Protein AF-A0A970DAM7-F1 (afdb_monomer_lite)

Foldseek 3Di:
DVVVVVVVVVVVVVVVVVVVVVVCCVVCVVVVCVVCVVVVDDPDPPPPDDDPDDDDPDDPPDPQLEKEKEDAQLDRDIDIGTLVDDDPQDDHADPVVVVVSVVCQVDLDDVVVVVVPDDDPPQWDKDWDDPPDPTIYIYIYGYYHDDPVQQLKWWFADDPQFTFIFRGWPPSGHTDGTDPHGADPVCHVVRRRTDIDNDPVVVVVVVVVRVD

Sequence (212 aa):
MENKERKRRRWRWLAGIGAAVLLILVGLAPLFLLVIYPRMGWQDPFSEKAGQEESSPGEESAPERYMVQYLYRYCRHGKVCSSANIPLDYPEPPQSLVEIALALQNSNLNIQKLLAEIRVPDDWHLAEINPDREQTLFLLTCLGDLCPDCADRQYLGLYQDHIAVFRGVPPEGQLVEITEIKVKEIDRELLEKGLPFDSEEQKRMYLETFTS

pLDDT: mean 81.72, std 16.21, range [37.59, 97.56]

Structure (mmCIF, N/CA/C/O backbone):
data_AF-A0A970DAM7-F1
#
_entry.id   AF-A0A970DAM7-F1
#
loop_
_atom_site.group_PDB
_atom_site.id
_atom_site.type_symbol
_atom_site.label_atom_id
_atom_site.label_alt_id
_atom_site.label_comp_id
_atom_site.label_asym_id
_atom_site.label_entity_id
_atom_site.label_seq_id
_atom_site.pdbx_PDB_ins_code
_atom_site.Cartn_x
_atom_site.Cartn_y
_atom_site.Cartn_z
_atom_site.occupancy
_atom_site.B_iso_or_equiv
_atom_site.auth_seq_id
_atom_site.auth_comp_id
_atom_site.auth_asym_id
_atom_site.auth_atom_id
_atom_site.pdbx_PDB_model_num
ATOM 1 N N . MET A 1 1 ? 42.924 -43.560 59.464 1.00 55.25 1 MET A N 1
ATOM 2 C CA . MET A 1 1 ? 42.559 -43.346 58.040 1.00 55.25 1 MET A CA 1
ATOM 3 C C . MET A 1 1 ? 41.104 -42.894 57.846 1.00 55.25 1 MET A C 1
ATOM 5 O O . MET A 1 1 ? 40.827 -42.209 56.872 1.00 55.25 1 MET A O 1
ATOM 9 N N . GLU A 1 2 ? 40.206 -43.148 58.801 1.00 58.69 2 GLU A N 1
ATOM 10 C CA . GLU A 1 2 ? 38.750 -42.926 58.693 1.00 58.69 2 GLU A CA 1
ATOM 11 C C . GLU A 1 2 ? 38.290 -41.458 58.510 1.00 58.69 2 GLU A C 1
ATOM 13 O O . GLU A 1 2 ? 37.311 -41.172 57.820 1.00 58.69 2 GLU A O 1
ATOM 18 N N . ASN A 1 3 ? 39.029 -40.481 59.050 1.00 58.56 3 ASN A N 1
ATOM 19 C CA . ASN A 1 3 ? 38.629 -39.067 58.977 1.00 58.56 3 ASN A CA 1
ATOM 20 C C . ASN A 1 3 ? 38.846 -38.439 57.575 1.00 58.56 3 ASN A C 1
ATOM 22 O O . ASN A 1 3 ? 38.174 -37.477 57.197 1.00 58.56 3 ASN A O 1
ATOM 26 N N . LYS A 1 4 ? 39.749 -39.003 56.752 1.00 61.62 4 LYS A N 1
ATOM 27 C CA . LYS A 1 4 ? 39.985 -38.525 55.372 1.00 61.62 4 LYS A CA 1
ATOM 28 C C . LYS A 1 4 ? 38.857 -38.928 54.415 1.00 61.62 4 LYS A C 1
ATOM 30 O O . LYS A 1 4 ? 38.532 -38.163 53.506 1.00 61.62 4 LYS A O 1
ATOM 35 N N . GLU A 1 5 ? 38.213 -40.073 54.636 1.00 66.69 5 GLU A N 1
ATOM 36 C CA . GLU A 1 5 ? 37.142 -40.569 53.761 1.00 66.69 5 GLU A CA 1
ATOM 37 C C . GLU A 1 5 ? 35.824 -39.812 53.953 1.00 66.69 5 GLU A C 1
ATOM 39 O O . GLU A 1 5 ? 35.188 -39.424 52.967 1.00 66.69 5 GLU A O 1
ATOM 44 N N . ARG A 1 6 ? 35.455 -39.477 55.199 1.00 68.00 6 ARG A N 1
ATOM 45 C CA . ARG A 1 6 ? 34.276 -38.633 55.478 1.00 68.00 6 ARG A CA 1
ATOM 46 C C . ARG A 1 6 ? 34.389 -37.244 54.848 1.00 68.00 6 ARG A C 1
ATOM 48 O O . ARG A 1 6 ? 33.405 -36.734 54.307 1.00 68.00 6 ARG A O 1
ATOM 55 N N . LYS A 1 7 ? 35.586 -36.645 54.860 1.00 69.62 7 LYS A N 1
ATOM 56 C CA . LYS A 1 7 ? 35.825 -35.316 54.271 1.00 69.62 7 LYS A CA 1
ATOM 57 C C . LYS A 1 7 ? 35.705 -35.342 52.740 1.00 69.62 7 LYS A C 1
ATOM 59 O O . LYS A 1 7 ? 35.057 -34.466 52.171 1.00 69.62 7 LYS A O 1
ATOM 64 N N . ARG A 1 8 ? 36.216 -36.393 52.081 1.00 70.12 8 ARG A N 1
ATOM 65 C CA . ARG A 1 8 ? 36.062 -36.607 50.626 1.00 70.12 8 ARG A CA 1
ATOM 66 C C . ARG A 1 8 ? 34.607 -36.828 50.209 1.00 70.12 8 ARG A C 1
ATOM 68 O O . ARG A 1 8 ? 34.190 -36.310 49.176 1.00 70.12 8 ARG A O 1
ATOM 75 N N . ARG A 1 9 ? 33.827 -37.565 51.006 1.00 70.00 9 ARG A N 1
ATOM 76 C CA . ARG A 1 9 ? 32.412 -37.841 50.707 1.00 70.00 9 ARG A CA 1
ATOM 77 C C . ARG A 1 9 ? 31.549 -36.581 50.821 1.00 70.00 9 ARG A C 1
ATOM 79 O O . ARG A 1 9 ? 30.734 -36.336 49.939 1.00 70.00 9 ARG A O 1
ATOM 86 N N . ARG A 1 10 ? 31.797 -35.735 51.832 1.00 71.81 10 ARG A N 1
ATOM 87 C CA . ARG A 1 10 ? 31.141 -34.419 51.964 1.00 71.81 10 ARG A CA 1
ATOM 88 C C . ARG A 1 10 ? 31.485 -33.474 50.812 1.00 71.81 10 ARG A C 1
ATOM 90 O O . ARG A 1 10 ? 30.593 -32.820 50.290 1.00 71.81 10 ARG A O 1
ATOM 97 N N . TRP A 1 11 ? 32.744 -33.444 50.374 1.00 76.38 11 TRP A N 1
ATOM 98 C CA . TRP A 1 11 ? 33.158 -32.617 49.233 1.00 76.38 11 TRP A CA 1
ATOM 99 C C . TRP A 1 11 ? 32.527 -33.053 47.910 1.00 76.38 11 TRP A C 1
ATOM 101 O O . TRP A 1 11 ? 32.086 -32.204 47.146 1.00 76.38 11 TRP A O 1
ATOM 111 N N . ARG A 1 12 ? 32.413 -34.362 47.653 1.00 75.69 12 ARG A N 1
ATOM 112 C CA . ARG A 1 12 ? 31.709 -34.871 46.463 1.00 75.69 12 ARG A CA 1
ATOM 113 C C . ARG A 1 12 ? 30.222 -34.517 46.470 1.00 75.69 12 ARG A C 1
ATOM 115 O O . ARG A 1 12 ? 29.671 -34.224 45.418 1.00 75.69 12 ARG A O 1
ATOM 122 N N . TRP A 1 13 ? 29.593 -34.509 47.644 1.00 79.62 13 TRP A N 1
ATOM 123 C CA . TRP A 1 13 ? 28.185 -34.137 47.778 1.00 79.62 13 TRP A CA 1
ATOM 124 C C . TRP A 1 13 ? 27.963 -32.635 47.547 1.00 79.62 13 TRP A C 1
ATOM 126 O O . TRP A 1 13 ? 27.081 -32.257 46.784 1.00 79.62 13 TRP A O 1
ATOM 136 N N . LEU A 1 14 ? 28.829 -31.782 48.109 1.00 81.19 14 LEU A N 1
ATOM 137 C CA . LEU A 1 14 ? 28.801 -30.334 47.862 1.00 81.19 14 LEU A CA 1
ATOM 138 C C . LEU A 1 14 ? 29.092 -29.987 46.394 1.00 81.19 14 LEU A C 1
ATOM 140 O O . LEU A 1 14 ? 28.415 -29.135 45.827 1.00 81.19 14 LEU A O 1
ATOM 144 N N . ALA A 1 15 ? 30.043 -30.679 45.760 1.00 80.62 15 ALA A N 1
ATOM 145 C CA . ALA A 1 15 ? 30.327 -30.509 44.336 1.00 80.62 15 ALA A CA 1
ATOM 146 C C . ALA A 1 15 ? 29.142 -30.943 43.454 1.00 80.62 15 ALA A C 1
ATOM 148 O O . ALA A 1 15 ? 28.825 -30.263 42.482 1.00 80.62 15 ALA A O 1
ATOM 149 N N . GLY A 1 16 ? 28.455 -32.033 43.816 1.00 83.38 16 GLY A N 1
ATOM 150 C CA . GLY A 1 16 ? 27.250 -32.488 43.119 1.00 83.38 16 GLY A CA 1
ATOM 151 C C . GLY A 1 16 ? 26.098 -31.485 43.206 1.00 83.38 16 GLY A C 1
ATOM 152 O O . GLY A 1 16 ? 25.462 -31.196 42.197 1.00 83.38 16 GLY A O 1
ATOM 153 N N . ILE A 1 17 ? 25.874 -30.894 44.384 1.00 87.44 17 ILE A N 1
ATOM 154 C CA . ILE A 1 17 ? 24.860 -29.843 44.563 1.00 87.44 17 ILE A CA 1
ATOM 155 C C . ILE A 1 17 ? 25.225 -28.593 43.763 1.00 87.44 17 ILE A C 1
ATOM 157 O O . ILE A 1 17 ? 24.368 -28.039 43.081 1.00 87.44 17 ILE A O 1
ATOM 161 N N . GLY A 1 18 ? 26.495 -28.178 43.790 1.00 87.12 18 GLY A N 1
ATOM 162 C CA . GLY A 1 18 ? 26.965 -27.041 42.998 1.00 87.12 18 GLY A CA 1
ATOM 163 C C . GLY A 1 18 ? 26.733 -27.237 41.498 1.00 87.12 18 GLY A C 1
ATOM 164 O O . GLY A 1 18 ? 26.227 -26.337 40.832 1.00 87.12 18 GLY A O 1
ATOM 165 N N . ALA A 1 19 ? 27.022 -28.433 40.976 1.00 84.50 19 ALA A N 1
ATOM 166 C CA . ALA A 1 19 ? 26.782 -28.764 39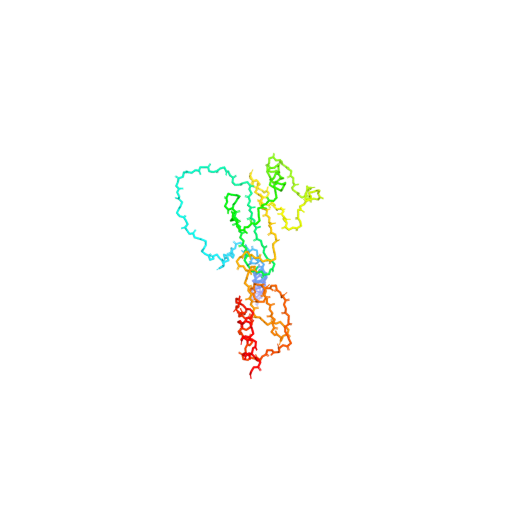.573 1.00 84.50 19 ALA A CA 1
ATOM 167 C C . ALA A 1 19 ? 25.285 -28.762 39.212 1.00 84.50 19 ALA A C 1
ATOM 169 O O . ALA A 1 19 ? 24.914 -28.254 38.155 1.00 84.50 19 ALA A O 1
ATOM 170 N N . ALA A 1 20 ? 24.421 -29.273 40.095 1.00 85.25 20 ALA A N 1
ATOM 171 C CA . ALA A 1 20 ? 22.974 -29.260 39.885 1.00 85.25 20 ALA A CA 1
ATOM 172 C C . ALA A 1 20 ? 22.404 -27.831 39.859 1.00 85.25 20 ALA A C 1
ATOM 174 O O . ALA A 1 20 ? 21.620 -27.499 38.974 1.00 85.25 20 ALA A O 1
ATOM 175 N N . VAL A 1 21 ? 22.839 -26.961 40.776 1.00 86.69 21 VAL A N 1
ATOM 176 C CA . VAL A 1 21 ? 22.423 -25.547 40.799 1.00 86.69 21 VAL A CA 1
ATOM 177 C C . VAL A 1 21 ? 22.898 -24.810 39.544 1.00 86.69 21 VAL A C 1
ATOM 179 O O . VAL A 1 21 ? 22.140 -24.035 38.964 1.00 86.69 21 VAL A O 1
ATOM 182 N N . LEU A 1 22 ? 24.121 -25.082 39.082 1.00 86.56 22 LEU A N 1
ATOM 183 C CA . LEU A 1 22 ? 24.664 -24.457 37.877 1.00 86.56 22 LEU A CA 1
ATOM 184 C C . LEU A 1 22 ? 23.904 -24.887 36.611 1.00 86.56 22 LEU A C 1
ATOM 186 O O . LEU A 1 22 ? 23.604 -24.044 35.771 1.00 86.56 22 LEU A O 1
ATOM 190 N N . LEU A 1 23 ? 23.520 -26.164 36.503 1.00 85.88 23 LEU A N 1
ATOM 191 C CA . LEU A 1 23 ? 22.675 -26.659 35.408 1.00 85.88 23 LEU A CA 1
ATOM 192 C C . LEU A 1 23 ? 21.292 -25.999 35.392 1.00 85.88 23 LEU A C 1
ATOM 194 O O . LEU A 1 23 ? 20.798 -25.645 34.324 1.00 85.88 23 LEU A O 1
ATOM 198 N N . ILE A 1 24 ? 20.690 -25.787 36.565 1.00 84.44 24 ILE A N 1
ATOM 199 C CA . ILE A 1 24 ? 19.402 -25.093 36.683 1.00 84.44 24 ILE A CA 1
ATOM 200 C C . ILE A 1 24 ? 19.538 -23.630 36.243 1.00 84.44 24 ILE A C 1
ATOM 202 O O . ILE A 1 24 ? 18.701 -23.148 35.485 1.00 84.44 24 ILE A O 1
ATOM 206 N N . LEU A 1 25 ? 20.601 -22.932 36.652 1.00 85.00 25 LEU A N 1
ATOM 207 C CA . LEU A 1 25 ? 20.834 -21.539 36.258 1.00 85.00 25 LEU A CA 1
ATOM 208 C C . LEU A 1 25 ? 21.088 -21.393 34.752 1.00 85.00 25 LEU A C 1
ATOM 210 O O . LEU A 1 25 ? 20.501 -20.516 34.126 1.00 85.00 25 LEU A O 1
ATOM 214 N N . VAL A 1 26 ? 21.904 -22.265 34.155 1.00 88.50 26 VAL A N 1
ATOM 215 C CA . VAL A 1 26 ? 22.192 -22.236 32.709 1.00 88.50 26 VAL A CA 1
ATOM 216 C C . VAL A 1 26 ? 20.970 -22.645 31.878 1.00 88.50 26 VAL A C 1
ATOM 218 O O . VAL A 1 26 ? 20.765 -22.100 30.799 1.00 88.50 26 VAL A O 1
ATOM 221 N N . GLY A 1 27 ? 20.135 -23.562 32.377 1.00 82.94 27 GLY A N 1
ATOM 222 C CA . GLY A 1 27 ? 18.915 -23.990 31.689 1.00 82.94 27 GLY A CA 1
ATOM 223 C C . GLY A 1 27 ? 17.750 -23.003 31.807 1.00 82.94 27 GLY A C 1
ATOM 224 O O . GLY A 1 27 ? 17.005 -22.820 30.846 1.00 82.94 27 GLY A O 1
ATOM 225 N N . LEU A 1 28 ? 17.585 -22.347 32.962 1.00 83.75 28 LEU A N 1
ATOM 226 C CA . LEU A 1 28 ? 16.455 -21.442 33.209 1.00 83.75 28 LEU A CA 1
ATOM 227 C C . LEU A 1 28 ? 16.733 -19.984 32.837 1.00 83.75 28 LEU A C 1
ATOM 229 O O . LEU A 1 28 ? 15.785 -19.277 32.504 1.00 83.75 28 LEU A O 1
ATOM 233 N N . ALA A 1 29 ? 17.986 -19.517 32.844 1.00 79.81 29 ALA A N 1
ATOM 234 C CA . ALA A 1 29 ? 18.304 -18.138 32.460 1.00 79.81 29 ALA A CA 1
ATOM 235 C C . ALA A 1 29 ? 17.871 -17.767 31.020 1.00 79.81 29 ALA A C 1
ATOM 237 O O . ALA A 1 29 ? 17.306 -16.685 30.850 1.00 79.81 29 ALA A O 1
ATOM 238 N N . PRO A 1 30 ? 18.031 -18.630 29.992 1.00 80.94 30 PRO A N 1
ATOM 239 C CA . PRO A 1 30 ? 17.538 -18.351 28.639 1.00 80.94 30 PRO A CA 1
ATOM 240 C C . PRO A 1 30 ? 16.008 -18.267 28.575 1.00 80.94 30 PRO A C 1
ATOM 242 O O . PRO A 1 30 ? 15.455 -17.427 27.871 1.00 80.94 30 PRO A O 1
ATOM 245 N N . LEU A 1 31 ? 15.320 -19.104 29.356 1.00 80.38 31 LEU A N 1
ATOM 246 C CA . LEU A 1 31 ? 13.860 -19.101 29.479 1.00 80.38 31 LEU A CA 1
ATOM 247 C C . LEU A 1 31 ? 13.358 -17.814 30.145 1.00 80.38 31 LEU A C 1
ATOM 249 O O . LEU A 1 31 ? 12.380 -17.223 29.697 1.00 80.38 31 LEU A O 1
ATOM 253 N N . PHE A 1 32 ? 14.065 -17.341 31.172 1.00 78.94 32 PHE A N 1
ATOM 254 C CA . PHE A 1 32 ? 13.765 -16.071 31.832 1.00 78.94 32 PHE A CA 1
ATOM 255 C C . PHE A 1 32 ? 14.004 -14.870 30.903 1.00 78.94 32 PHE A C 1
ATOM 257 O O . PHE A 1 32 ? 13.207 -13.933 30.894 1.00 78.94 32 PHE A O 1
ATOM 264 N N . LEU A 1 33 ? 15.052 -14.923 30.071 1.00 75.56 33 LEU A N 1
ATOM 265 C CA . LEU A 1 33 ? 15.299 -13.933 29.021 1.00 75.56 33 LEU A CA 1
ATOM 266 C C . LEU A 1 33 ? 14.146 -13.882 28.011 1.00 75.56 33 LEU A C 1
ATOM 268 O O . LEU A 1 33 ? 13.679 -12.788 27.727 1.00 75.56 33 LEU A O 1
ATOM 272 N N . LEU A 1 34 ? 13.615 -15.020 27.548 1.00 75.31 34 LEU A N 1
ATOM 273 C CA . LEU A 1 34 ? 12.478 -15.051 26.610 1.00 75.31 34 LEU A CA 1
ATOM 274 C C . LEU A 1 34 ? 11.185 -14.444 27.175 1.00 75.31 34 LEU A C 1
ATOM 276 O O . LEU A 1 34 ? 10.378 -13.924 26.412 1.00 75.31 34 LEU A O 1
ATOM 280 N N . VAL A 1 35 ? 10.984 -14.482 28.494 1.00 75.38 35 VAL A N 1
ATOM 281 C CA . VAL A 1 35 ? 9.800 -13.891 29.145 1.00 75.38 35 VAL A CA 1
ATOM 282 C C . VAL A 1 35 ? 9.970 -12.386 29.385 1.00 75.38 35 VAL A C 1
ATOM 284 O O . VAL A 1 35 ? 8.996 -11.638 29.315 1.00 75.38 35 VAL A O 1
ATOM 287 N N . ILE A 1 36 ? 11.193 -11.916 29.651 1.00 70.81 36 ILE A N 1
ATOM 288 C CA . ILE A 1 36 ? 11.473 -10.488 29.884 1.00 70.81 36 ILE A CA 1
ATOM 289 C C . ILE A 1 36 ? 11.652 -9.721 28.566 1.00 70.81 36 ILE A C 1
ATOM 291 O O . ILE A 1 36 ? 11.259 -8.558 28.486 1.00 70.81 36 ILE A O 1
ATOM 295 N N . TYR A 1 37 ? 12.195 -10.358 27.526 1.00 60.09 37 TYR A N 1
ATOM 296 C CA . TYR A 1 37 ? 12.469 -9.719 26.237 1.00 60.09 37 TYR A CA 1
ATOM 297 C C . TYR A 1 37 ? 11.246 -9.052 25.574 1.00 60.09 37 TYR A C 1
ATOM 299 O O . TYR A 1 37 ? 11.395 -7.920 25.128 1.00 60.09 37 TYR A O 1
ATOM 307 N N . PRO A 1 38 ? 10.021 -9.623 25.575 1.00 57.78 38 PRO A N 1
ATOM 308 C CA . PRO A 1 38 ? 8.851 -8.925 25.031 1.00 57.78 38 PRO A CA 1
ATOM 309 C C . PRO A 1 38 ? 8.369 -7.742 25.891 1.00 57.78 38 PRO A C 1
ATOM 311 O O . PRO A 1 38 ? 7.486 -7.004 25.466 1.00 57.78 38 PRO A O 1
ATOM 314 N N . ARG A 1 39 ? 8.918 -7.541 27.100 1.00 53.25 39 ARG A N 1
ATOM 315 C CA . ARG A 1 39 ? 8.544 -6.443 28.008 1.00 53.25 39 ARG A CA 1
ATOM 316 C C . ARG A 1 39 ? 9.515 -5.258 27.960 1.00 53.25 39 ARG A C 1
ATOM 318 O O . ARG A 1 39 ? 9.141 -4.158 28.360 1.00 53.25 39 ARG A O 1
ATOM 325 N N . MET A 1 40 ? 10.735 -5.458 27.458 1.00 50.41 40 MET A N 1
ATOM 326 C CA . MET A 1 40 ? 11.635 -4.375 27.050 1.00 50.41 40 MET A CA 1
ATOM 327 C C . MET A 1 40 ? 11.286 -4.000 25.612 1.00 50.41 40 MET A C 1
ATOM 329 O O . MET A 1 40 ? 11.801 -4.580 24.662 1.00 50.41 40 MET A O 1
ATOM 333 N N . GLY A 1 41 ? 10.330 -3.081 25.486 1.00 48.41 41 GLY A N 1
ATOM 334 C CA . GLY A 1 41 ? 9.756 -2.657 24.217 1.00 48.41 41 GLY A CA 1
ATOM 335 C C . GLY A 1 41 ? 10.810 -2.362 23.155 1.00 48.41 41 GLY A C 1
ATOM 336 O O . GLY A 1 41 ? 11.691 -1.522 23.346 1.00 48.41 41 GLY A O 1
ATOM 337 N N . TRP A 1 42 ? 10.672 -3.038 22.018 1.00 44.66 42 TRP A N 1
ATOM 338 C CA . TRP A 1 42 ? 11.127 -2.513 20.743 1.00 44.66 42 TRP A CA 1
ATOM 339 C C . TRP A 1 42 ? 10.438 -1.161 20.540 1.00 44.66 42 TRP A C 1
ATOM 341 O O . TRP A 1 42 ? 9.258 -1.091 20.211 1.00 44.66 42 TRP A O 1
ATOM 351 N N . GLN A 1 43 ? 11.155 -0.076 20.822 1.00 46.69 43 GLN A N 1
ATOM 352 C CA . GLN A 1 43 ? 10.861 1.203 20.198 1.00 46.69 43 GLN A CA 1
ATOM 353 C C . GLN A 1 43 ? 11.287 1.053 18.745 1.00 46.69 43 GLN A C 1
ATOM 355 O O . GLN A 1 43 ? 12.481 0.989 18.452 1.00 46.69 43 GLN A O 1
ATOM 360 N N . ASP A 1 44 ? 10.303 0.929 17.862 1.00 49.41 44 ASP A N 1
ATOM 361 C CA . ASP A 1 44 ? 10.526 0.947 16.427 1.00 49.41 44 ASP A CA 1
ATOM 362 C C . ASP A 1 44 ? 11.341 2.199 16.054 1.00 49.41 44 ASP A C 1
ATOM 364 O O . ASP A 1 44 ? 10.895 3.322 16.310 1.00 49.41 44 ASP A O 1
ATOM 368 N N . PRO A 1 45 ? 12.512 2.057 15.407 1.00 48.53 45 PRO A N 1
ATOM 369 C CA . PRO A 1 45 ? 13.267 3.195 14.884 1.00 48.53 45 PRO A CA 1
ATOM 370 C C . PRO A 1 45 ? 12.584 3.860 13.670 1.00 48.53 45 PRO A C 1
ATOM 372 O O . PRO A 1 45 ? 13.159 4.762 13.072 1.00 48.53 45 PRO A O 1
ATOM 375 N N . PHE A 1 46 ? 11.358 3.447 13.325 1.00 44.75 46 PHE A N 1
ATOM 376 C CA . PHE A 1 46 ? 10.535 4.002 12.246 1.00 44.75 46 PHE A CA 1
ATOM 377 C C . PHE A 1 46 ? 9.538 5.080 12.698 1.00 44.75 46 PHE A C 1
ATOM 379 O O . PHE A 1 46 ? 8.717 5.520 11.898 1.00 44.75 46 PHE A O 1
ATOM 386 N N . SER A 1 47 ? 9.619 5.570 13.941 1.00 43.41 47 SER A N 1
ATOM 387 C CA . SER A 1 47 ? 8.912 6.801 14.324 1.00 43.41 47 SER A CA 1
ATOM 388 C C . SER A 1 47 ? 9.680 8.034 13.828 1.00 43.41 47 SER A C 1
ATOM 390 O O . SER A 1 47 ? 10.247 8.822 14.589 1.00 43.41 47 SER A O 1
ATOM 392 N N . GLU A 1 48 ? 9.760 8.168 12.506 1.00 41.38 48 GLU A N 1
ATOM 393 C CA . GLU A 1 48 ? 10.190 9.389 11.841 1.00 41.38 48 GLU A CA 1
ATOM 394 C C . GLU A 1 48 ? 9.085 10.442 12.003 1.00 41.38 48 GLU A C 1
ATOM 396 O O . GLU A 1 48 ? 8.052 10.399 11.346 1.00 41.38 48 GLU A O 1
ATOM 401 N N . LYS A 1 49 ? 9.311 11.364 12.947 1.00 45.53 49 LYS A N 1
ATOM 402 C CA . LYS A 1 49 ? 8.810 12.750 12.983 1.00 45.53 49 LYS A CA 1
ATOM 403 C C . LYS A 1 49 ? 7.463 12.996 12.277 1.00 45.53 49 LYS A C 1
ATOM 405 O O . LYS A 1 49 ? 7.417 13.614 11.216 1.00 45.53 49 LYS A O 1
ATOM 410 N N . ALA A 1 50 ? 6.362 12.657 12.942 1.00 38.12 50 ALA A N 1
ATOM 411 C CA . ALA A 1 50 ? 5.138 13.431 12.764 1.00 38.12 50 ALA A CA 1
ATOM 412 C C . ALA A 1 50 ? 5.333 14.793 13.450 1.00 38.12 50 ALA A C 1
ATOM 414 O O . ALA A 1 50 ? 5.820 14.861 14.581 1.00 38.12 50 ALA A O 1
ATOM 415 N N . GLY A 1 51 ? 5.041 15.864 12.715 1.00 39.44 51 GLY A N 1
ATOM 416 C CA . GLY A 1 51 ? 5.286 17.246 13.101 1.00 39.44 51 GLY A CA 1
ATOM 417 C C . GLY A 1 51 ? 4.785 17.580 14.502 1.00 39.44 51 GLY A C 1
ATOM 418 O O . GLY A 1 51 ? 3.665 17.265 14.891 1.00 39.44 51 GLY A O 1
ATOM 419 N N . GLN A 1 52 ? 5.655 18.245 15.249 1.00 40.66 52 GLN A N 1
ATOM 420 C CA . GLN A 1 52 ? 5.316 18.947 16.470 1.00 40.66 52 GLN A CA 1
ATOM 421 C C . GLN A 1 52 ? 4.488 20.178 16.074 1.00 40.66 52 GLN A C 1
ATOM 423 O O . GLN A 1 52 ? 5.043 21.246 15.830 1.00 40.66 52 GLN A O 1
ATOM 428 N N . GLU A 1 53 ? 3.173 20.006 15.938 1.00 40.88 53 GLU A N 1
ATOM 429 C CA . GLU A 1 53 ? 2.231 21.123 15.919 1.00 40.88 53 GLU A CA 1
ATOM 430 C C . GLU A 1 53 ? 1.994 21.588 17.356 1.00 40.88 53 GLU A C 1
ATOM 432 O O . GLU A 1 53 ? 1.712 20.805 18.267 1.00 40.88 53 GLU A O 1
ATOM 437 N N . GLU A 1 54 ? 2.198 22.885 17.556 1.00 40.91 54 GLU A N 1
ATOM 438 C CA . GLU A 1 54 ? 1.993 23.592 18.808 1.00 40.91 54 GLU A CA 1
ATOM 439 C C . GLU A 1 54 ? 0.542 23.425 19.270 1.00 40.91 54 GLU A C 1
ATOM 441 O O . GLU A 1 54 ? -0.406 23.885 18.637 1.00 40.91 54 GLU A O 1
ATOM 446 N N . SER A 1 55 ? 0.373 22.760 20.409 1.00 39.31 55 SER A N 1
ATOM 447 C CA . SER A 1 55 ? -0.903 22.626 21.093 1.00 39.31 55 SER A CA 1
ATOM 448 C C . SER A 1 55 ? -1.399 23.996 21.564 1.00 39.31 55 SER A C 1
ATOM 450 O O . SER A 1 55 ? -0.886 24.550 22.542 1.00 39.31 55 SER A O 1
ATOM 452 N N . SER A 1 56 ? -2.419 24.521 20.890 1.00 37.59 56 SER A N 1
ATOM 453 C CA . SER A 1 56 ? -3.285 25.577 21.416 1.00 37.59 56 SER A CA 1
ATOM 454 C C . SER A 1 56 ? -4.107 25.022 22.592 1.00 37.59 56 SER A C 1
ATOM 456 O O . SER A 1 56 ? -4.680 23.937 22.465 1.00 37.59 56 SER A O 1
ATOM 458 N N . PRO A 1 57 ? -4.185 25.707 23.747 1.00 45.16 57 PRO A N 1
ATOM 459 C CA . PRO A 1 57 ? -5.018 25.271 24.851 1.00 45.16 57 PRO A CA 1
ATOM 460 C C . PRO A 1 57 ? -6.444 25.789 24.645 1.00 45.16 57 PRO A C 1
ATOM 462 O O . PRO A 1 57 ? -6.683 26.993 24.715 1.00 45.16 57 PRO A O 1
ATOM 465 N N . GLY A 1 58 ? -7.401 24.880 24.459 1.00 47.19 58 GLY A N 1
ATOM 466 C CA . GLY A 1 58 ? -8.814 25.194 24.666 1.00 47.19 58 GLY A CA 1
ATOM 467 C C . GLY A 1 58 ? -9.749 24.762 23.550 1.00 47.19 58 GLY A C 1
ATOM 468 O O . GLY A 1 58 ? -10.300 25.602 22.857 1.00 47.19 58 GLY A O 1
ATOM 469 N N . GLU A 1 59 ? -10.004 23.464 23.463 1.00 41.81 59 GLU A N 1
ATOM 470 C CA . GLU A 1 59 ? -11.339 22.946 23.176 1.00 41.81 59 GLU A CA 1
ATOM 471 C C . GLU A 1 59 ? -11.354 21.504 23.677 1.00 41.81 59 GLU A C 1
ATOM 473 O O . GLU A 1 59 ? -10.561 20.672 23.243 1.00 41.81 59 GLU A O 1
ATOM 478 N N . GLU A 1 60 ? -12.191 21.222 24.672 1.00 42.22 60 GLU A N 1
ATOM 479 C CA . GLU A 1 60 ? -12.427 19.863 25.155 1.00 42.22 60 GLU A CA 1
ATOM 480 C C . GLU A 1 60 ? -13.265 19.159 24.075 1.00 42.22 60 GLU A C 1
ATOM 482 O O . GLU A 1 60 ? -14.489 19.064 24.153 1.00 42.22 60 GLU A O 1
ATOM 487 N N . SER A 1 61 ? -12.603 18.787 22.975 1.00 57.19 61 SER A N 1
ATOM 488 C CA . SER A 1 61 ? -13.214 18.063 21.870 1.00 57.19 61 SER A CA 1
ATOM 489 C C . SER A 1 61 ? -13.763 16.755 22.418 1.00 57.19 61 SER A C 1
ATOM 491 O O . SER A 1 61 ? -13.059 16.045 23.141 1.00 57.19 61 SER A O 1
ATOM 493 N N . ALA A 1 62 ? -15.020 16.446 22.089 1.00 61.28 62 ALA A N 1
ATOM 494 C CA . ALA A 1 62 ? -15.645 15.186 22.472 1.00 61.28 62 ALA A CA 1
ATOM 495 C C . ALA A 1 62 ? -14.683 14.012 22.202 1.00 61.28 62 ALA A C 1
ATOM 497 O O . ALA A 1 62 ? -13.990 14.039 21.180 1.00 61.28 62 ALA A O 1
ATOM 498 N N . PRO A 1 63 ? -14.625 13.005 23.093 1.00 67.25 63 PRO A N 1
ATOM 499 C CA . PRO A 1 63 ? -13.683 11.902 22.951 1.00 67.25 63 PRO A CA 1
ATOM 500 C C . PRO A 1 63 ? -13.807 11.284 21.558 1.00 67.25 63 PRO A C 1
ATOM 502 O O . PRO A 1 63 ? -14.921 11.017 21.095 1.00 67.25 63 PRO A O 1
ATOM 505 N N . GLU A 1 64 ? -12.669 11.106 20.883 1.00 72.75 64 GLU A N 1
ATOM 506 C CA . GLU A 1 64 ? -12.629 10.540 19.537 1.00 72.75 64 GLU A CA 1
ATOM 507 C C . GLU A 1 64 ? -13.280 9.160 19.545 1.00 72.75 64 GLU A C 1
ATOM 509 O O . GLU A 1 64 ? -12.897 8.263 20.296 1.00 72.75 64 GLU A O 1
ATOM 514 N N . ARG A 1 65 ? -14.318 9.011 18.723 1.00 79.69 65 ARG A N 1
ATOM 515 C CA . ARG A 1 65 ? -15.163 7.816 18.731 1.00 79.69 65 ARG A CA 1
ATOM 516 C C . ARG A 1 65 ? -14.660 6.734 17.786 1.00 79.69 65 ARG A C 1
ATOM 518 O O . ARG A 1 65 ? -14.884 5.548 18.001 1.00 79.69 65 ARG A O 1
ATOM 525 N N . TYR A 1 66 ? -13.957 7.135 16.744 1.00 90.00 66 TYR A N 1
ATOM 526 C CA . TYR A 1 66 ? -13.313 6.210 15.839 1.00 90.00 66 TYR A CA 1
ATOM 527 C C . TYR A 1 66 ? -12.107 6.869 15.188 1.00 90.00 66 TYR A C 1
ATOM 529 O O . TYR A 1 66 ? -12.013 8.094 15.093 1.00 90.00 66 TYR A O 1
ATOM 537 N N . MET A 1 67 ? -11.203 6.025 14.716 1.00 93.12 67 MET A N 1
ATOM 538 C CA . MET A 1 67 ? -10.073 6.414 13.889 1.00 93.12 67 MET A CA 1
ATOM 539 C C . MET A 1 67 ? -10.236 5.811 12.503 1.00 93.12 67 MET A C 1
ATOM 541 O O . MET A 1 67 ? -10.847 4.752 12.343 1.00 93.12 67 MET A O 1
ATOM 545 N N . VAL A 1 68 ? -9.656 6.470 11.507 1.00 95.19 68 VAL A N 1
ATOM 546 C CA . VAL A 1 68 ? -9.603 5.960 10.140 1.00 95.19 68 VAL A CA 1
ATOM 547 C C . VAL A 1 68 ? -8.162 5.630 9.790 1.00 95.19 68 VAL A C 1
ATOM 549 O O . VAL A 1 68 ? -7.262 6.452 9.969 1.00 95.19 68 VAL A O 1
ATOM 552 N N . GLN A 1 69 ? -7.941 4.415 9.302 1.00 96.44 69 GLN A N 1
ATOM 553 C CA . GLN A 1 69 ? -6.655 3.933 8.829 1.00 96.44 69 GLN A CA 1
ATOM 554 C C . GLN A 1 69 ? -6.727 3.652 7.332 1.00 96.44 69 GLN A C 1
ATOM 556 O O . GLN A 1 69 ? -7.634 2.983 6.860 1.00 96.44 69 GLN A O 1
ATOM 561 N N . TYR A 1 70 ? -5.721 4.097 6.597 1.00 96.38 70 TYR A N 1
ATOM 562 C CA . TYR A 1 70 ? -5.532 3.785 5.189 1.00 96.38 70 TYR A CA 1
ATOM 563 C C . TYR A 1 70 ? -4.285 2.930 5.040 1.00 96.38 70 TYR A C 1
ATOM 565 O O . TYR A 1 70 ? -3.209 3.328 5.499 1.00 96.38 70 TYR A O 1
ATOM 573 N N . LEU A 1 71 ? -4.435 1.767 4.412 1.00 95.75 71 LEU A N 1
ATOM 574 C CA . LEU A 1 71 ? -3.337 0.872 4.056 1.00 95.75 71 LEU A CA 1
ATOM 575 C C . LEU A 1 71 ? -3.382 0.604 2.555 1.00 95.75 71 LEU A C 1
ATOM 577 O O . LEU A 1 71 ? -4.459 0.528 1.963 1.00 95.75 71 LEU A O 1
ATOM 581 N N . TYR A 1 72 ? -2.212 0.424 1.951 1.00 95.38 72 TYR A N 1
ATOM 582 C CA . TYR A 1 72 ? -2.085 0.262 0.509 1.00 95.38 72 TYR A CA 1
ATOM 583 C C . TYR A 1 72 ? -1.289 -0.994 0.163 1.00 95.38 72 TYR A C 1
ATOM 585 O O . TYR A 1 72 ? -0.313 -1.326 0.833 1.00 95.38 72 TYR A O 1
ATOM 593 N N . ARG A 1 73 ? -1.718 -1.716 -0.876 1.00 94.06 73 ARG A N 1
ATOM 594 C CA . ARG A 1 73 ? -1.111 -2.998 -1.276 1.00 94.06 73 ARG A CA 1
ATOM 595 C C . ARG A 1 73 ? 0.221 -2.828 -1.999 1.00 94.06 73 ARG A C 1
ATOM 597 O O . ARG A 1 73 ? 1.127 -3.626 -1.784 1.00 94.06 73 ARG A O 1
ATOM 604 N N . TYR A 1 74 ? 0.324 -1.803 -2.841 1.00 94.88 7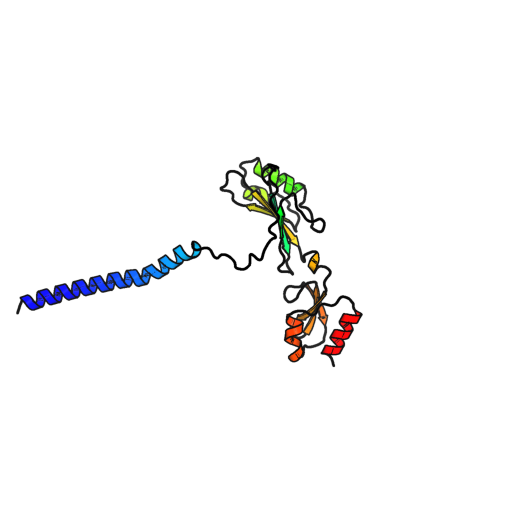4 TYR A N 1
ATOM 605 C CA . TYR A 1 74 ? 1.452 -1.593 -3.753 1.00 94.88 74 TYR A CA 1
ATOM 606 C C . TYR A 1 74 ? 2.344 -0.406 -3.361 1.00 94.88 74 TYR A C 1
ATOM 608 O O . TYR A 1 74 ? 3.139 0.094 -4.154 1.00 94.88 74 TYR A O 1
ATOM 616 N N . CYS A 1 75 ? 2.212 0.091 -2.131 1.00 92.38 75 CYS A N 1
ATOM 617 C CA . CYS A 1 75 ? 3.170 1.026 -1.554 1.00 92.38 75 CYS A CA 1
ATOM 618 C C . CYS A 1 75 ? 3.218 0.863 -0.036 1.00 92.38 75 CYS A C 1
ATOM 620 O O . CYS A 1 75 ? 2.227 0.496 0.586 1.00 92.38 75 CYS A O 1
ATOM 622 N N . ARG A 1 76 ? 4.357 1.194 0.578 1.00 91.38 76 ARG A N 1
ATOM 623 C CA . ARG A 1 76 ? 4.541 1.101 2.038 1.00 91.38 76 ARG A CA 1
ATOM 624 C C . ARG A 1 76 ? 3.913 2.261 2.815 1.00 91.38 76 ARG A C 1
ATOM 626 O O . ARG A 1 76 ? 4.051 2.325 4.034 1.00 91.38 76 ARG A O 1
ATOM 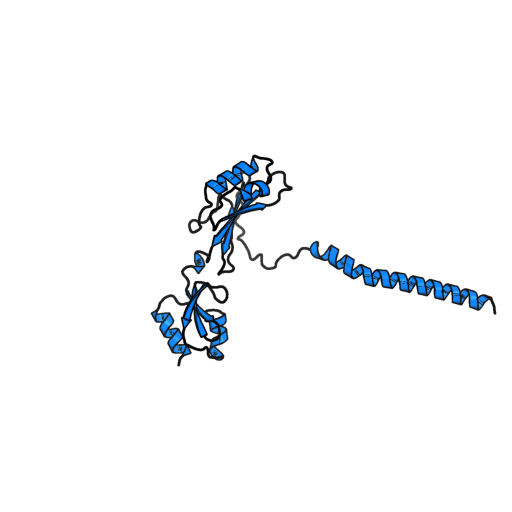633 N N . HIS A 1 77 ? 3.267 3.194 2.123 1.00 92.75 77 HIS A N 1
ATOM 634 C CA . HIS A 1 77 ? 2.574 4.289 2.778 1.00 92.75 77 HIS A CA 1
ATOM 635 C C . HIS A 1 77 ? 1.372 3.753 3.555 1.00 92.75 77 HIS A C 1
ATOM 637 O O . HIS A 1 77 ? 0.669 2.844 3.120 1.00 92.75 77 HIS A O 1
ATOM 643 N N . GLY A 1 78 ? 1.139 4.343 4.714 1.00 93.31 78 GLY A N 1
ATOM 644 C CA . GLY A 1 78 ? -0.041 4.116 5.525 1.00 93.31 78 GLY A CA 1
ATOM 645 C C . GLY A 1 78 ? -0.317 5.382 6.311 1.00 93.31 78 GLY A C 1
ATOM 646 O O . GLY A 1 78 ? 0.605 6.134 6.632 1.00 93.31 78 GLY A O 1
ATOM 647 N N . LYS A 1 79 ? -1.587 5.651 6.591 1.00 94.56 79 LYS A N 1
ATOM 648 C CA . LYS A 1 79 ? -1.976 6.845 7.340 1.00 94.56 79 LYS A CA 1
ATOM 649 C C . LYS A 1 79 ? -3.062 6.491 8.328 1.00 94.56 79 LYS A C 1
ATOM 651 O O . LYS A 1 79 ? -4.025 5.827 7.970 1.00 94.56 79 LYS A O 1
ATOM 656 N N . VAL A 1 80 ? -2.901 6.941 9.564 1.00 94.56 80 VAL A N 1
ATOM 657 C CA . VAL A 1 80 ? -3.953 6.893 10.577 1.00 94.56 80 VAL A CA 1
ATOM 658 C C . VAL A 1 80 ? -4.331 8.330 10.881 1.00 94.56 80 VAL A C 1
ATOM 660 O O . VAL A 1 80 ? -3.459 9.174 11.079 1.00 94.56 80 VAL A O 1
ATOM 663 N N . CYS A 1 81 ? -5.621 8.618 10.873 1.00 93.19 81 CYS A N 1
ATOM 664 C CA . CYS A 1 81 ? -6.154 9.946 11.126 1.00 93.19 81 CYS A CA 1
ATOM 665 C C . CYS A 1 81 ? -7.384 9.857 12.023 1.00 93.19 81 CYS A C 1
ATOM 667 O O . CYS A 1 81 ? -8.072 8.831 12.076 1.00 93.19 81 CYS A O 1
ATOM 669 N N . SER A 1 82 ? -7.635 10.936 12.756 1.00 91.06 82 SER A N 1
ATOM 670 C CA . SER A 1 82 ? -8.871 11.081 13.507 1.00 91.06 82 SER A CA 1
ATOM 671 C C . SER A 1 82 ? -10.033 11.370 12.566 1.00 91.06 82 SER A C 1
ATOM 673 O O . SER A 1 82 ? -9.848 11.865 11.452 1.00 91.06 82 SER A O 1
ATOM 675 N N . SER A 1 83 ? -11.251 11.103 13.033 1.00 89.19 83 SER A N 1
ATOM 676 C CA . SER A 1 83 ? -12.475 11.361 12.271 1.00 89.19 83 SER A CA 1
ATOM 677 C C . SER A 1 83 ? -12.629 12.817 11.813 1.00 89.19 83 SER A C 1
ATOM 679 O O . SER A 1 83 ? -13.322 13.069 10.835 1.00 89.19 83 SER A O 1
ATOM 681 N N . ALA A 1 84 ? -12.011 13.771 12.517 1.00 88.62 84 ALA A N 1
ATOM 682 C CA . ALA A 1 84 ? -12.074 15.197 12.193 1.00 88.62 84 ALA A CA 1
ATOM 683 C C . ALA A 1 84 ? -11.046 15.633 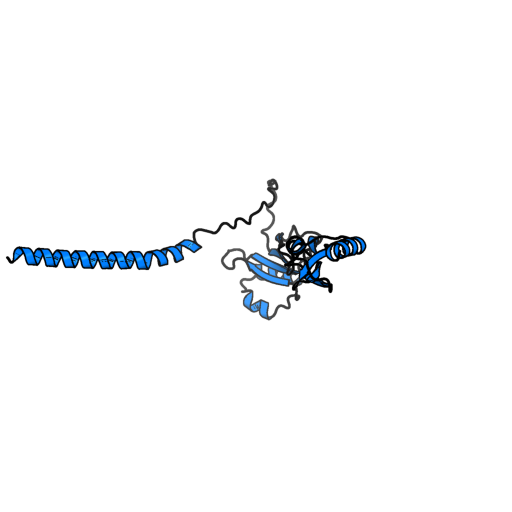11.133 1.00 88.62 84 ALA A C 1
ATOM 685 O O . ALA A 1 84 ? -11.229 16.670 10.505 1.00 88.62 84 ALA A O 1
ATOM 686 N N . ASN A 1 85 ? -9.984 14.848 10.927 1.00 91.50 85 ASN A N 1
ATOM 687 C CA . ASN A 1 85 ? -8.810 15.238 10.143 1.00 91.50 85 ASN A CA 1
ATOM 688 C C . ASN A 1 85 ? -8.551 14.267 8.981 1.00 91.50 85 ASN A C 1
ATOM 690 O O . ASN A 1 85 ? -7.408 13.880 8.715 1.00 91.50 85 ASN A O 1
ATOM 694 N N . ILE A 1 86 ? -9.618 13.847 8.300 1.00 91.31 86 ILE A N 1
ATOM 695 C CA . ILE A 1 86 ? -9.508 13.032 7.088 1.00 91.31 86 ILE A CA 1
ATOM 696 C C . ILE A 1 86 ? -9.072 13.945 5.928 1.00 91.31 86 ILE A C 1
ATOM 698 O O . ILE A 1 86 ? -9.725 14.963 5.688 1.00 91.31 86 ILE A O 1
ATOM 702 N N . PRO A 1 87 ? -7.974 13.636 5.214 1.00 91.25 87 PRO A N 1
ATOM 703 C CA . PRO A 1 87 ? -7.543 14.454 4.083 1.00 91.25 87 PRO A CA 1
ATOM 704 C C . PRO A 1 87 ? -8.553 14.414 2.924 1.00 91.25 87 PRO A C 1
ATOM 706 O O . PRO A 1 87 ? -9.192 13.393 2.692 1.00 91.25 87 PRO A O 1
ATOM 709 N N . LEU A 1 88 ? -8.663 15.516 2.175 1.00 91.38 88 LEU A N 1
ATOM 710 C CA . LEU A 1 88 ? -9.671 15.698 1.114 1.00 91.38 88 LEU A CA 1
ATOM 711 C C . LEU A 1 88 ? -9.531 14.726 -0.068 1.00 91.38 88 LEU A C 1
ATOM 713 O O . LEU A 1 88 ? -10.493 14.482 -0.788 1.00 91.38 88 LEU A O 1
ATOM 717 N N . ASP A 1 89 ? -8.327 14.216 -0.297 1.00 90.75 89 ASP A N 1
ATOM 718 C CA . ASP A 1 89 ? -7.968 13.292 -1.371 1.00 90.75 89 ASP A CA 1
ATOM 719 C C . ASP A 1 89 ? -8.162 11.813 -0.990 1.00 90.75 89 ASP A C 1
ATOM 721 O O . ASP A 1 89 ? -7.902 10.924 -1.800 1.00 90.75 89 ASP A O 1
ATOM 725 N N . TYR A 1 90 ? -8.626 11.536 0.232 1.00 91.81 90 TYR A N 1
ATOM 726 C CA . TYR A 1 90 ? -8.814 10.185 0.750 1.00 91.81 90 TYR A CA 1
ATOM 727 C C . TYR A 1 90 ? -10.303 9.812 0.769 1.00 91.81 90 TYR A C 1
ATOM 729 O O . TYR A 1 90 ? -11.158 10.672 0.987 1.00 91.81 90 TYR A O 1
ATOM 737 N N . PRO A 1 91 ? -10.641 8.528 0.555 1.00 92.00 91 PRO A N 1
ATOM 738 C CA . PRO A 1 91 ? -12.026 8.086 0.588 1.00 92.00 91 PRO A CA 1
ATOM 739 C C . PRO A 1 91 ? -12.583 8.170 2.010 1.00 92.00 91 PRO A C 1
ATOM 741 O O . PRO A 1 91 ? -12.016 7.608 2.946 1.00 92.00 91 PRO A O 1
ATOM 744 N N . GLU A 1 92 ? -13.726 8.830 2.170 1.00 93.06 92 GLU A N 1
ATOM 745 C CA . GLU A 1 92 ? -14.406 8.887 3.460 1.00 93.06 92 GLU A CA 1
ATOM 746 C C . GLU A 1 92 ? -14.973 7.517 3.867 1.00 93.06 92 GLU A C 1
ATOM 748 O O . GLU A 1 92 ? -15.412 6.738 3.009 1.00 93.06 92 GLU A O 1
ATOM 753 N N . PRO A 1 93 ? -15.016 7.215 5.179 1.00 93.19 93 PRO A N 1
ATOM 754 C CA . PRO A 1 93 ? -15.651 6.004 5.665 1.00 93.19 93 PRO A CA 1
ATOM 755 C C . PRO A 1 93 ? -17.141 5.984 5.291 1.00 93.19 93 PRO A C 1
ATOM 757 O O . PRO A 1 93 ? -17.845 6.978 5.496 1.00 93.19 93 PRO A O 1
ATOM 760 N N . PRO A 1 94 ? -17.663 4.846 4.795 1.00 92.88 94 PRO A N 1
ATOM 761 C CA . PRO A 1 94 ? -19.084 4.674 4.544 1.00 92.88 94 PRO A CA 1
ATOM 762 C C . PRO A 1 94 ? -19.912 5.030 5.780 1.00 92.88 94 PRO A C 1
ATOM 764 O O . PRO A 1 94 ? -19.664 4.506 6.868 1.00 92.88 94 PRO A O 1
ATOM 767 N N . GLN A 1 95 ? -20.936 5.868 5.603 1.00 91.38 95 GLN A N 1
ATOM 768 C CA . GLN A 1 95 ? -21.796 6.320 6.706 1.00 91.38 95 GLN A CA 1
ATOM 769 C C . GLN A 1 95 ? -22.397 5.156 7.504 1.00 91.38 95 GLN A C 1
ATOM 771 O O . GLN A 1 95 ? -22.436 5.204 8.728 1.00 91.38 95 GLN A O 1
ATOM 776 N N . SER A 1 96 ? -22.759 4.056 6.837 1.00 89.44 96 SER A N 1
ATOM 777 C CA . SER A 1 96 ? -23.247 2.844 7.505 1.00 89.44 96 SER A CA 1
ATOM 778 C C . SER A 1 96 ? -22.240 2.255 8.498 1.00 89.44 96 SER A C 1
ATOM 780 O O . SER A 1 96 ? -22.635 1.788 9.562 1.00 89.44 96 SER A O 1
ATOM 782 N N . LEU A 1 97 ? -20.939 2.288 8.194 1.00 89.44 97 LEU A N 1
ATOM 783 C CA . LEU A 1 97 ? -19.906 1.796 9.110 1.00 89.44 97 LEU A CA 1
ATOM 784 C C . LEU A 1 97 ? -19.683 2.749 10.274 1.00 89.44 97 LEU A C 1
ATOM 786 O O . LEU A 1 97 ? -19.477 2.291 11.397 1.00 89.44 97 LEU A O 1
ATOM 790 N N . VAL A 1 98 ? -19.755 4.055 10.018 1.00 91.00 98 VAL A N 1
ATOM 791 C CA . VAL A 1 98 ? -19.679 5.072 11.070 1.00 91.00 98 VAL A CA 1
ATOM 792 C C . VAL A 1 98 ? -20.844 4.898 12.043 1.00 91.00 98 VAL A C 1
ATOM 794 O O . VAL A 1 98 ? -20.629 4.818 13.250 1.00 91.00 98 VAL A O 1
ATOM 797 N N . GLU A 1 99 ? -22.068 4.751 11.537 1.00 89.06 99 GLU A N 1
ATOM 798 C CA . GLU A 1 99 ? -23.259 4.495 12.351 1.00 89.06 99 GLU A CA 1
ATOM 799 C C . GLU A 1 99 ? -23.128 3.214 13.176 1.00 89.06 99 GLU A C 1
ATOM 801 O O . GLU A 1 99 ? -23.446 3.218 14.365 1.00 89.06 99 GLU A O 1
ATOM 806 N N . ILE A 1 100 ? -22.611 2.134 12.583 1.00 87.12 100 ILE A N 1
ATOM 807 C CA . ILE A 1 100 ? -22.362 0.876 13.295 1.00 87.12 100 ILE A CA 1
ATOM 808 C C . ILE A 1 100 ? -21.334 1.075 14.409 1.00 87.12 100 ILE A C 1
ATOM 810 O O . ILE A 1 100 ? -21.588 0.651 15.534 1.00 87.12 100 ILE A O 1
ATOM 814 N N . ALA A 1 101 ? -20.204 1.730 14.138 1.00 87.56 101 ALA A N 1
ATOM 815 C CA . ALA A 1 101 ? -19.180 1.994 15.147 1.00 87.56 101 ALA A CA 1
ATOM 816 C C . ALA A 1 101 ? -19.750 2.816 16.316 1.00 87.56 101 ALA A C 1
ATOM 818 O O . ALA A 1 101 ? -19.555 2.471 17.480 1.00 87.56 101 ALA A O 1
ATOM 819 N N . LEU A 1 102 ? -20.532 3.858 16.016 1.00 86.94 102 LEU A N 1
ATOM 820 C CA . LEU A 1 102 ? -21.186 4.694 17.025 1.00 86.94 102 LEU A CA 1
ATOM 821 C C . LEU A 1 102 ? -22.263 3.937 17.814 1.00 86.94 102 LEU A C 1
ATOM 823 O O . LEU A 1 102 ? -22.379 4.107 19.028 1.00 86.94 102 LEU A O 1
ATOM 827 N N . ALA A 1 103 ? -23.059 3.098 17.152 1.00 86.06 103 ALA A N 1
ATOM 828 C CA . ALA A 1 103 ? -24.058 2.266 17.814 1.00 86.06 103 ALA A CA 1
ATOM 829 C C . ALA A 1 103 ? -23.393 1.240 18.740 1.00 86.06 103 ALA A C 1
ATOM 831 O O . ALA A 1 103 ? -23.837 1.058 19.874 1.00 86.06 103 ALA A O 1
ATOM 832 N N . LEU A 1 104 ? -22.297 0.630 18.280 1.00 84.12 104 LEU A N 1
ATOM 833 C CA . LEU A 1 104 ? -21.510 -0.322 19.048 1.00 84.12 104 LEU A CA 1
ATOM 834 C C . LEU A 1 104 ? -20.922 0.311 20.303 1.00 84.12 104 LEU A C 1
ATOM 836 O O . LEU A 1 104 ? -21.055 -0.289 21.357 1.00 84.12 104 LEU A O 1
ATOM 840 N N . GLN A 1 105 ? -20.373 1.527 20.238 1.00 80.25 105 GLN A N 1
ATOM 841 C CA . GLN A 1 105 ? -19.860 2.219 21.432 1.00 80.25 105 GLN A CA 1
ATOM 842 C C . GLN A 1 105 ? -20.914 2.433 22.518 1.00 80.25 105 GLN A C 1
ATOM 844 O O . GLN A 1 105 ? -20.606 2.391 23.705 1.00 80.25 105 GLN A O 1
ATOM 849 N N . ASN A 1 106 ? -22.162 2.676 22.118 1.00 80.31 106 ASN A N 1
ATOM 850 C CA . ASN A 1 106 ? -23.266 2.880 23.054 1.00 80.31 106 ASN A CA 1
ATOM 851 C C . ASN A 1 106 ? -23.860 1.557 23.568 1.00 80.31 106 ASN A C 1
ATOM 853 O O . ASN A 1 106 ? -24.795 1.565 24.371 1.00 80.31 106 ASN A O 1
ATOM 857 N N . SER A 1 107 ? -23.345 0.418 23.102 1.00 75.94 107 SER A N 1
ATOM 858 C CA . SER A 1 107 ? -23.849 -0.910 23.420 1.00 75.94 107 SER A CA 1
ATOM 859 C C . SER A 1 107 ? -22.738 -1.774 24.021 1.00 75.94 107 SER A C 1
ATOM 861 O O . SER A 1 107 ? -21.624 -1.806 23.526 1.00 75.94 107 SER A O 1
ATOM 863 N N . ASN A 1 108 ? -23.031 -2.575 25.043 1.00 69.75 108 ASN A N 1
ATOM 864 C CA . ASN A 1 108 ? -22.068 -3.569 25.547 1.00 69.75 108 ASN A CA 1
ATOM 865 C C . ASN A 1 108 ? -21.996 -4.819 24.638 1.00 69.75 108 ASN A C 1
ATOM 867 O O . ASN A 1 108 ? -21.907 -5.949 25.124 1.00 69.75 108 ASN A O 1
ATOM 871 N N . LEU A 1 109 ? -22.139 -4.650 23.319 1.00 73.12 109 LEU A N 1
ATOM 872 C CA . LEU A 1 109 ? -22.181 -5.746 22.357 1.00 73.12 109 LEU A CA 1
ATOM 873 C C . LEU A 1 109 ? -20.785 -6.037 21.812 1.00 73.12 109 LEU A C 1
ATOM 875 O O . LEU A 1 109 ? -20.053 -5.146 21.401 1.00 73.12 109 LEU A O 1
ATOM 879 N N . ASN A 1 110 ? -20.441 -7.322 21.761 1.00 72.06 110 ASN A N 1
ATOM 880 C CA . ASN A 1 110 ? -19.186 -7.776 21.177 1.00 72.06 110 ASN A CA 1
ATOM 881 C C . ASN A 1 110 ? -19.273 -7.750 19.640 1.00 72.06 110 ASN A C 1
ATOM 883 O O . ASN A 1 110 ? -20.121 -8.434 19.052 1.00 72.06 110 ASN A O 1
ATOM 887 N N . ILE A 1 111 ? -18.359 -7.013 19.005 1.00 74.25 111 ILE A N 1
ATOM 888 C CA . ILE A 1 111 ? -18.307 -6.802 17.555 1.00 74.25 111 ILE A CA 1
ATOM 889 C C . ILE A 1 111 ? -18.193 -8.109 16.752 1.00 74.25 111 ILE A C 1
ATOM 891 O O . ILE A 1 111 ? -18.750 -8.211 15.662 1.00 74.25 111 ILE A O 1
ATOM 895 N N . GLN A 1 112 ? -17.558 -9.153 17.300 1.00 72.81 112 GLN A N 1
ATOM 896 C CA . GLN A 1 112 ? -17.336 -10.421 16.592 1.00 72.81 112 GLN A CA 1
ATOM 897 C C . GLN A 1 112 ? -18.643 -11.120 16.212 1.00 72.81 112 GLN A C 1
ATOM 899 O O . GLN A 1 112 ? -18.703 -11.804 15.193 1.00 72.81 112 GLN A O 1
ATOM 904 N N . LYS A 1 113 ? -19.703 -10.939 17.009 1.00 71.88 113 LYS A N 1
ATOM 905 C CA . LYS A 1 113 ? -21.022 -11.508 16.702 1.00 71.88 113 LYS A CA 1
ATOM 906 C C . LYS A 1 113 ? -21.739 -10.747 15.590 1.00 71.88 113 LYS A C 1
ATOM 908 O O . LYS A 1 113 ? -22.535 -11.343 14.880 1.00 71.88 113 LYS A O 1
ATOM 913 N N . LEU A 1 114 ? -21.449 -9.456 15.443 1.00 74.25 114 LEU A N 1
ATOM 914 C CA . LEU A 1 114 ? -22.111 -8.574 14.484 1.00 74.25 114 LEU A CA 1
ATOM 915 C C . LEU A 1 114 ? -21.387 -8.539 13.136 1.00 74.25 114 LEU A C 1
ATOM 917 O O . LEU A 1 114 ? -22.042 -8.457 12.102 1.00 74.25 114 LEU A O 1
ATOM 921 N N . LEU A 1 115 ? -20.059 -8.688 13.114 1.00 72.00 115 LEU A N 1
ATOM 922 C CA . LEU A 1 115 ? -19.278 -8.710 11.868 1.00 72.00 115 LEU A CA 1
ATOM 923 C C . LEU A 1 115 ? -19.692 -9.835 10.911 1.00 72.00 115 LEU A C 1
ATOM 925 O O . LEU A 1 115 ? -19.511 -9.694 9.709 1.00 72.00 115 LEU A O 1
ATOM 929 N N . ALA A 1 116 ? -20.276 -10.925 11.419 1.00 70.81 116 ALA A N 1
ATOM 930 C CA . ALA A 1 116 ? -20.804 -12.003 10.583 1.00 70.81 116 ALA A CA 1
ATOM 931 C C . ALA A 1 116 ? -22.055 -11.597 9.775 1.00 70.81 116 ALA A C 1
ATOM 933 O O . ALA A 1 116 ? -22.357 -12.221 8.760 1.00 70.81 116 ALA A O 1
ATOM 934 N N . GLU A 1 117 ? -22.784 -10.572 10.222 1.00 74.81 117 GLU A N 1
ATOM 935 C CA . GLU A 1 117 ? -24.045 -10.120 9.619 1.00 74.81 117 GLU A CA 1
ATOM 936 C C . GLU A 1 117 ? -23.900 -8.776 8.890 1.00 74.81 117 GLU A C 1
ATOM 938 O O . GLU A 1 117 ? -24.679 -8.464 7.985 1.00 74.81 117 GLU A O 1
ATOM 943 N N . ILE A 1 118 ? -22.890 -7.980 9.252 1.00 77.19 118 ILE A N 1
ATOM 944 C CA . ILE A 1 118 ? -22.629 -6.680 8.637 1.00 77.19 118 ILE A CA 1
ATOM 945 C C . ILE A 1 118 ? -22.013 -6.882 7.251 1.00 77.19 118 ILE A C 1
ATOM 947 O O . ILE A 1 118 ? -20.915 -7.413 7.099 1.00 77.19 118 ILE A O 1
ATOM 951 N N . ARG A 1 119 ? -22.695 -6.369 6.223 1.00 77.25 119 ARG A N 1
ATOM 952 C CA . ARG A 1 119 ? -22.098 -6.187 4.896 1.00 77.25 119 ARG A CA 1
ATOM 953 C C . ARG A 1 119 ? -21.196 -4.959 4.917 1.00 77.25 119 ARG A C 1
ATOM 955 O O . ARG A 1 119 ? -21.666 -3.837 4.742 1.00 77.25 119 ARG A O 1
ATOM 962 N N . VAL A 1 120 ? -19.913 -5.187 5.158 1.00 79.38 120 VAL A N 1
ATOM 963 C CA . VAL A 1 120 ? -18.874 -4.170 4.995 1.00 79.38 120 VAL A CA 1
ATOM 964 C C . VAL A 1 120 ? -18.523 -4.092 3.501 1.00 79.38 120 VAL A C 1
ATOM 966 O O . VAL A 1 120 ? -18.400 -5.148 2.880 1.00 79.38 120 VAL A O 1
ATOM 969 N N . PRO A 1 121 ? -18.421 -2.896 2.890 1.00 83.50 121 PRO A N 1
ATOM 970 C CA . PRO A 1 121 ? -17.896 -2.761 1.531 1.00 83.50 121 PRO A CA 1
ATOM 971 C C . PRO A 1 121 ? -16.521 -3.425 1.398 1.00 83.50 121 PRO A C 1
ATOM 973 O O . PRO A 1 121 ? -15.750 -3.389 2.352 1.00 83.50 121 PRO A O 1
ATOM 976 N N . ASP A 1 122 ? -16.217 -3.992 0.227 1.00 80.69 122 ASP A N 1
ATOM 977 C CA . ASP A 1 122 ? -15.0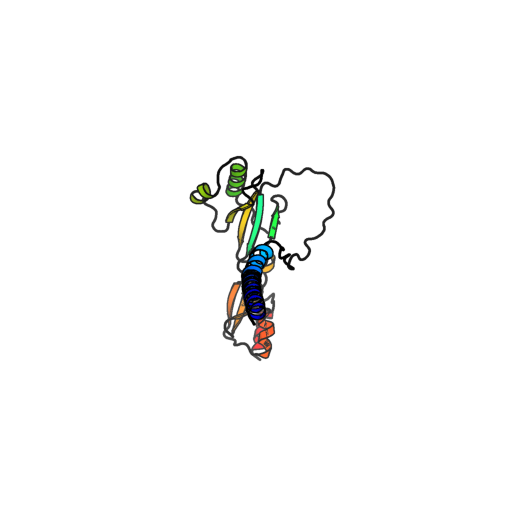65 -4.893 0.031 1.00 80.69 122 ASP A CA 1
ATOM 978 C C . ASP A 1 122 ? -13.707 -4.284 0.431 1.00 80.69 122 ASP A C 1
ATOM 980 O O . ASP A 1 122 ? -12.816 -5.003 0.882 1.00 80.69 122 ASP A O 1
ATOM 984 N N . ASP A 1 123 ? -13.567 -2.963 0.315 1.00 90.19 123 ASP A N 1
ATOM 985 C CA . ASP A 1 123 ? -12.326 -2.239 0.609 1.00 90.19 123 ASP A CA 1
ATOM 986 C C . ASP A 1 123 ? -12.261 -1.677 2.036 1.00 90.19 123 ASP A C 1
ATOM 988 O O . ASP A 1 123 ? -11.276 -1.040 2.404 1.00 90.19 123 ASP A O 1
ATOM 992 N N . TRP A 1 124 ? -13.295 -1.886 2.856 1.00 93.62 124 TRP A N 1
ATOM 993 C CA . TRP A 1 124 ? -13.344 -1.396 4.230 1.00 93.62 124 TRP A CA 1
ATOM 994 C C . TRP A 1 124 ? -13.337 -2.539 5.240 1.00 93.62 124 TRP A C 1
ATOM 996 O O . TRP A 1 124 ? -13.882 -3.618 5.027 1.00 93.62 124 TRP A O 1
ATOM 1006 N N . HIS A 1 125 ? -12.753 -2.272 6.401 1.00 90.62 125 HIS A N 1
ATOM 1007 C CA . HIS A 1 125 ? -12.754 -3.166 7.546 1.00 90.62 125 HIS A CA 1
ATOM 1008 C C . HIS A 1 125 ? -13.020 -2.377 8.820 1.00 90.62 125 HIS A C 1
ATOM 1010 O O . HIS A 1 125 ? -12.609 -1.227 8.953 1.00 90.62 125 HIS A O 1
ATOM 1016 N N . LEU A 1 126 ? -13.698 -3.012 9.770 1.00 89.88 126 LEU A N 1
ATOM 1017 C CA . LEU A 1 126 ? -13.965 -2.453 11.087 1.00 89.88 126 LEU A CA 1
ATOM 1018 C C . LEU A 1 126 ? -13.284 -3.331 12.135 1.00 89.88 126 LEU A C 1
ATOM 1020 O O . LEU A 1 126 ? -13.531 -4.536 12.190 1.00 89.88 126 LEU A O 1
ATOM 1024 N N . ALA A 1 127 ? -12.445 -2.724 12.965 1.00 88.50 127 ALA A N 1
ATOM 1025 C CA . ALA A 1 127 ? -11.757 -3.391 14.060 1.00 88.50 127 ALA A CA 1
ATOM 1026 C C . ALA A 1 127 ? -11.966 -2.640 15.376 1.00 88.50 127 ALA A C 1
ATOM 1028 O O . ALA A 1 127 ? -12.128 -1.423 15.409 1.00 88.50 127 ALA A O 1
ATOM 1029 N N . GLU A 1 128 ? -11.953 -3.378 16.477 1.00 86.00 128 GLU A N 1
ATOM 1030 C CA . GLU A 1 128 ? -12.029 -2.824 17.824 1.00 86.00 128 GLU A CA 1
ATOM 1031 C C . GLU A 1 128 ? -10.614 -2.621 18.379 1.00 86.00 128 GLU A C 1
ATOM 1033 O O . GLU A 1 128 ? -9.814 -3.559 18.428 1.00 86.00 128 GLU A O 1
ATOM 1038 N N . ILE A 1 129 ? -10.294 -1.395 18.792 1.00 79.94 129 ILE A N 1
ATOM 1039 C CA . ILE A 1 129 ? -9.023 -1.033 19.415 1.00 79.94 129 ILE A CA 1
ATOM 1040 C C . ILE A 1 129 ? -9.241 -0.973 20.927 1.00 79.94 129 ILE A C 1
ATOM 1042 O O . ILE A 1 129 ? -9.801 -0.012 21.449 1.00 79.94 129 ILE A O 1
ATOM 1046 N N . ASN A 1 130 ? -8.726 -1.979 21.634 1.00 72.19 130 ASN A N 1
ATOM 1047 C CA . ASN A 1 130 ? -8.802 -2.134 23.093 1.00 72.19 130 ASN A CA 1
ATOM 1048 C C . ASN A 1 130 ? -10.224 -2.366 23.645 1.00 72.19 130 ASN A C 1
ATOM 1050 O O . ASN A 1 130 ? -10.822 -1.434 24.184 1.00 72.19 130 ASN A O 1
ATOM 1054 N N . PRO A 1 131 ? -10.717 -3.618 23.633 1.00 63.25 131 PRO A N 1
ATOM 1055 C CA . PRO A 1 131 ? -11.998 -3.967 24.257 1.00 63.25 131 PRO A CA 1
ATOM 1056 C C . PRO A 1 131 ? -12.017 -3.789 25.787 1.00 63.25 131 PRO A C 1
ATOM 1058 O O . PRO A 1 131 ? -13.081 -3.745 26.392 1.00 63.25 131 PRO A O 1
ATOM 1061 N N . ASP A 1 132 ? -10.847 -3.685 26.428 1.00 62.81 132 ASP A N 1
ATOM 1062 C CA . ASP A 1 132 ? -10.711 -3.685 27.892 1.00 62.81 132 ASP A CA 1
ATOM 1063 C C . ASP A 1 132 ? -10.721 -2.279 28.532 1.00 62.81 132 ASP A C 1
ATOM 1065 O O . ASP A 1 132 ? -10.472 -2.140 29.732 1.00 62.81 132 ASP A O 1
ATOM 1069 N N . ARG A 1 133 ? -10.951 -1.213 27.751 1.00 64.25 133 ARG A N 1
ATOM 1070 C CA . ARG A 1 133 ? -11.031 0.170 28.262 1.00 64.25 133 ARG A CA 1
ATOM 1071 C C . ARG A 1 133 ? -12.479 0.584 28.527 1.00 64.25 133 ARG A C 1
ATOM 1073 O O . ARG A 1 133 ? -13.399 0.068 27.914 1.00 64.25 133 ARG A O 1
ATOM 1080 N N . GLU A 1 134 ? -12.668 1.580 29.399 1.00 69.19 134 GLU A N 1
ATOM 1081 C CA . GLU A 1 134 ? -13.995 2.160 29.691 1.00 69.19 134 GLU A CA 1
ATOM 1082 C C . GLU A 1 134 ? -14.688 2.749 28.450 1.00 69.19 134 GLU A C 1
ATOM 1084 O O . GLU A 1 134 ? -15.910 2.857 28.421 1.00 69.19 134 GLU A O 1
ATOM 1089 N N . GLN A 1 135 ? -13.913 3.125 27.429 1.00 72.38 135 GLN A N 1
ATOM 1090 C CA . GLN A 1 135 ? -14.417 3.567 26.134 1.00 72.38 135 GLN A CA 1
ATOM 1091 C C . GLN A 1 135 ? -13.769 2.732 25.033 1.00 72.38 135 GLN A C 1
ATOM 1093 O O . GLN A 1 135 ? -12.560 2.818 24.802 1.00 72.38 135 GLN A O 1
ATOM 1098 N N . THR A 1 136 ? -14.590 1.929 24.363 1.00 78.94 136 THR A N 1
ATOM 1099 C CA . THR A 1 136 ? -14.204 1.173 23.174 1.00 78.94 136 THR A CA 1
ATOM 1100 C C . THR A 1 136 ? -13.925 2.135 22.025 1.00 78.94 136 THR A C 1
ATOM 1102 O O . THR A 1 136 ? -14.794 2.925 21.665 1.00 78.94 136 THR A O 1
ATOM 1105 N N . LEU A 1 137 ? -12.740 2.068 21.420 1.00 86.44 137 LEU A N 1
ATOM 1106 C CA . LEU A 1 137 ? -12.396 2.845 20.228 1.00 86.44 137 LEU A CA 1
ATOM 1107 C C . LEU A 1 137 ? -12.449 1.936 19.001 1.00 86.44 137 LEU A C 1
ATOM 1109 O O . LEU A 1 137 ? -11.916 0.830 19.032 1.00 86.44 137 LEU A O 1
ATOM 1113 N N . PHE A 1 138 ? -13.053 2.395 17.908 1.00 89.50 138 PHE A N 1
ATOM 1114 C CA . PHE A 1 138 ? -13.096 1.626 16.662 1.00 89.50 138 PHE A CA 1
ATOM 1115 C C . PHE A 1 138 ? -12.086 2.145 15.635 1.00 89.50 138 PHE A C 1
ATOM 1117 O O . PHE A 1 138 ? -11.888 3.350 15.497 1.00 89.50 138 PHE A O 1
ATOM 1124 N N . LEU A 1 139 ? -11.463 1.224 14.900 1.00 92.50 139 LEU A N 1
ATOM 1125 C CA . LEU A 1 139 ? -10.628 1.492 13.734 1.00 92.50 139 LEU A CA 1
ATOM 1126 C C . LEU A 1 139 ? -11.404 1.133 12.474 1.00 92.50 139 LEU A C 1
ATOM 1128 O O . LEU A 1 139 ? -11.806 -0.019 12.306 1.00 92.50 139 LEU A O 1
ATOM 1132 N N . LEU A 1 140 ? -11.588 2.100 11.586 1.00 93.81 140 LEU A N 1
ATOM 1133 C CA . LEU A 1 140 ? -12.113 1.869 10.249 1.00 93.81 140 LEU A CA 1
ATOM 1134 C C . LEU A 1 140 ? -10.927 1.856 9.290 1.00 93.81 140 LEU A C 1
ATOM 1136 O O . LEU A 1 140 ? -10.300 2.889 9.069 1.00 93.81 140 LEU A O 1
ATOM 1140 N N . THR A 1 141 ? -10.601 0.692 8.744 1.00 95.25 141 THR A N 1
ATOM 1141 C CA . THR A 1 141 ? -9.464 0.516 7.842 1.00 95.25 141 THR A CA 1
ATOM 1142 C C . THR A 1 141 ? -9.948 0.458 6.398 1.00 95.25 141 THR A C 1
ATOM 1144 O O . THR A 1 141 ? -10.708 -0.438 6.052 1.00 95.25 141 THR A O 1
ATOM 1147 N N . CYS A 1 142 ? -9.481 1.370 5.551 1.00 95.50 142 CYS A N 1
ATOM 1148 C CA . CYS A 1 142 ? -9.639 1.314 4.103 1.00 95.50 142 CYS A CA 1
ATOM 1149 C C . CYS A 1 142 ? -8.392 0.673 3.478 1.00 95.50 142 CYS A C 1
ATOM 1151 O O . CYS A 1 142 ? -7.268 1.129 3.717 1.00 95.50 142 CYS A O 1
ATOM 1153 N N . LEU A 1 143 ? -8.584 -0.369 2.671 1.00 94.94 143 LEU A N 1
ATOM 1154 C CA . LEU A 1 143 ? -7.541 -0.995 1.865 1.00 94.94 143 LEU A CA 1
ATOM 1155 C C . LEU A 1 143 ? -7.613 -0.467 0.436 1.00 94.94 143 LEU A C 1
ATOM 1157 O O . LEU A 1 143 ? -8.582 -0.706 -0.271 1.00 94.94 143 LEU A O 1
ATOM 1161 N N . GLY A 1 144 ? -6.566 0.226 0.006 1.00 93.88 144 GLY A N 1
ATOM 1162 C CA . GLY A 1 144 ? -6.396 0.647 -1.380 1.00 93.88 144 GLY A CA 1
ATOM 1163 C C . GLY A 1 144 ? -5.282 -0.121 -2.085 1.00 93.88 144 GLY A C 1
ATOM 1164 O O . GLY A 1 144 ? -4.475 -0.821 -1.471 1.00 93.88 144 GLY A O 1
ATOM 1165 N N . ASP A 1 145 ? -5.188 0.061 -3.396 1.00 94.38 145 ASP A N 1
ATOM 1166 C CA . ASP A 1 145 ? -4.060 -0.448 -4.173 1.00 94.38 145 ASP A CA 1
ATOM 1167 C C . ASP A 1 145 ? -2.830 0.466 -4.009 1.00 94.38 145 ASP A C 1
ATOM 1169 O O . ASP A 1 145 ? -1.764 0.000 -3.609 1.00 94.38 145 ASP A O 1
ATOM 1173 N N . LEU A 1 146 ? -2.985 1.776 -4.231 1.00 94.00 146 LEU A N 1
ATOM 1174 C CA . LEU A 1 146 ? -1.937 2.799 -4.108 1.00 94.00 146 LEU A CA 1
ATOM 1175 C C . LEU A 1 146 ? -2.475 4.037 -3.386 1.00 94.00 146 LEU A C 1
ATOM 1177 O O . LEU A 1 146 ? -3.662 4.344 -3.498 1.00 94.00 146 LEU A O 1
ATOM 1181 N N . CYS A 1 147 ? -1.603 4.762 -2.680 1.00 93.56 147 CYS A N 1
ATOM 1182 C CA . CYS A 1 147 ? -1.971 6.051 -2.094 1.00 93.56 147 CYS A CA 1
ATOM 1183 C C . CYS A 1 147 ? -2.111 7.145 -3.168 1.00 93.56 147 CYS A C 1
ATOM 1185 O O . CYS A 1 147 ? -1.510 7.006 -4.240 1.00 93.56 147 CYS A O 1
ATOM 1187 N N . PRO A 1 148 ? -2.831 8.250 -2.883 1.00 91.44 148 PRO A N 1
ATOM 1188 C CA . PRO A 1 148 ? -2.982 9.368 -3.819 1.00 91.44 148 PRO A CA 1
ATOM 1189 C C . PRO A 1 148 ? -1.646 9.883 -4.375 1.00 91.44 148 PRO A C 1
ATOM 1191 O O . PRO A 1 148 ? -1.517 10.107 -5.574 1.00 91.44 148 PRO A O 1
ATOM 1194 N N . ASP A 1 149 ? -0.605 9.945 -3.539 1.00 90.88 149 ASP A N 1
ATOM 1195 C CA . ASP A 1 149 ? 0.728 10.404 -3.953 1.00 90.88 149 ASP A CA 1
ATOM 1196 C C . ASP A 1 149 ? 1.447 9.452 -4.925 1.00 90.88 149 ASP A C 1
ATOM 1198 O O . ASP A 1 149 ? 2.325 9.879 -5.679 1.00 90.88 149 ASP A O 1
ATOM 1202 N N . CYS A 1 150 ? 1.126 8.155 -4.883 1.00 92.25 150 CYS A N 1
ATOM 1203 C CA . CYS A 1 150 ? 1.759 7.125 -5.708 1.00 92.25 150 CYS A CA 1
ATOM 1204 C C . CYS A 1 150 ? 0.927 6.727 -6.927 1.00 92.25 150 CYS A C 1
ATOM 1206 O O . CYS A 1 150 ? 1.490 6.171 -7.868 1.00 92.25 150 CYS A O 1
ATOM 1208 N N . ALA A 1 151 ? -0.383 6.981 -6.917 1.00 92.06 151 ALA A N 1
ATOM 1209 C CA . ALA A 1 151 ? -1.300 6.552 -7.968 1.00 92.06 151 ALA A CA 1
ATOM 1210 C C . ALA A 1 151 ? -0.933 7.132 -9.345 1.00 92.06 151 ALA A C 1
ATOM 1212 O O . ALA A 1 151 ? -0.997 6.416 -10.346 1.00 92.06 151 ALA A O 1
ATOM 1213 N N . ASP A 1 152 ? -0.472 8.382 -9.379 1.00 90.81 152 ASP A N 1
ATOM 1214 C CA . ASP A 1 152 ? -0.153 9.089 -10.624 1.00 90.81 152 ASP A CA 1
ATOM 1215 C C . ASP A 1 152 ? 1.320 8.968 -11.044 1.00 90.81 152 ASP A C 1
ATOM 1217 O O . ASP A 1 152 ? 1.706 9.451 -12.106 1.00 90.81 152 ASP A O 1
ATOM 1221 N N . ARG A 1 153 ? 2.164 8.311 -10.237 1.00 94.50 153 ARG A N 1
ATOM 1222 C CA . ARG A 1 153 ? 3.603 8.198 -10.514 1.00 94.50 153 ARG A CA 1
ATOM 1223 C C . ARG A 1 153 ? 3.934 6.883 -11.202 1.00 94.50 153 ARG A C 1
ATOM 1225 O O . ARG A 1 153 ? 3.603 5.805 -10.698 1.00 94.50 153 ARG A O 1
ATOM 1232 N N . GLN A 1 154 ? 4.646 6.976 -12.319 1.00 96.50 154 GLN A N 1
ATOM 1233 C CA . GLN A 1 154 ? 5.115 5.825 -13.079 1.00 96.50 154 GLN A CA 1
ATOM 1234 C C . GLN A 1 154 ? 6.631 5.686 -12.987 1.00 96.50 154 GLN A C 1
ATOM 1236 O O . GLN A 1 154 ? 7.369 6.670 -12.932 1.00 96.50 154 GLN A O 1
ATOM 1241 N N . TYR A 1 155 ? 7.088 4.438 -12.959 1.00 97.19 155 TYR A N 1
ATOM 1242 C CA . TYR A 1 155 ? 8.493 4.090 -12.809 1.00 97.19 155 TYR A CA 1
ATOM 1243 C C . TYR A 1 155 ? 8.862 2.978 -13.783 1.00 97.19 155 TYR A C 1
ATOM 1245 O O . TYR A 1 155 ? 8.092 2.039 -13.987 1.00 97.19 155 TYR A O 1
ATOM 1253 N N . LEU A 1 156 ? 10.056 3.054 -14.363 1.00 97.19 156 LEU A N 1
ATOM 1254 C CA . LEU A 1 156 ? 10.702 1.894 -14.966 1.00 97.19 156 LEU A CA 1
ATOM 1255 C C . LEU A 1 156 ? 11.402 1.111 -13.863 1.00 97.19 156 LEU A C 1
ATOM 1257 O O . LEU A 1 156 ? 12.183 1.678 -13.101 1.00 97.19 156 LEU A O 1
ATOM 1261 N N . GLY A 1 157 ? 11.121 -0.181 -13.785 1.00 96.50 157 GLY A N 1
ATOM 1262 C CA . GLY A 1 157 ? 11.701 -1.078 -12.801 1.00 96.50 157 GLY A CA 1
ATOM 1263 C C . GLY A 1 157 ? 12.135 -2.409 -13.396 1.00 96.50 157 GLY A C 1
ATOM 1264 O O . GLY A 1 157 ? 11.958 -2.670 -14.586 1.00 96.50 157 GLY A O 1
ATOM 1265 N N . LEU A 1 158 ? 12.701 -3.262 -12.548 1.00 95.62 158 LEU A N 1
ATOM 1266 C CA . LEU A 1 158 ? 13.114 -4.616 -12.903 1.00 95.62 158 LEU A CA 1
ATOM 1267 C C . LEU A 1 158 ? 12.011 -5.631 -12.560 1.00 95.62 158 LEU A C 1
ATOM 1269 O O . LEU A 1 158 ? 11.567 -5.709 -11.416 1.00 95.62 158 LEU A O 1
ATOM 1273 N N . TYR A 1 159 ? 11.619 -6.466 -13.523 1.00 96.12 159 TYR A N 1
ATOM 1274 C CA . TYR A 1 159 ? 10.741 -7.616 -13.297 1.00 96.12 159 TYR A CA 1
ATOM 1275 C C . TYR A 1 159 ? 11.251 -8.838 -14.063 1.00 96.12 159 TYR A C 1
ATOM 1277 O O . TYR A 1 159 ? 11.318 -8.817 -15.288 1.00 96.12 159 TYR A O 1
ATOM 1285 N N . GLN A 1 160 ? 11.609 -9.914 -13.350 1.00 93.25 160 GLN A N 1
ATOM 1286 C CA . GLN A 1 160 ? 12.096 -11.171 -13.948 1.00 93.25 160 GLN A CA 1
ATOM 1287 C C . GLN A 1 160 ? 13.169 -10.951 -15.042 1.00 93.25 160 GLN A C 1
ATOM 1289 O O . GLN A 1 160 ? 13.039 -11.450 -16.158 1.00 93.25 160 GLN A O 1
ATOM 1294 N N . ASP A 1 161 ? 14.207 -10.165 -14.733 1.00 93.69 161 ASP A N 1
ATOM 1295 C CA . ASP A 1 161 ? 15.319 -9.784 -15.632 1.00 93.69 161 ASP A CA 1
ATOM 1296 C C . ASP A 1 161 ? 14.960 -8.903 -16.846 1.00 93.69 161 ASP A C 1
ATOM 1298 O O . ASP A 1 161 ? 15.816 -8.633 -17.695 1.00 93.69 161 ASP A O 1
ATOM 1302 N N . HIS A 1 162 ? 13.726 -8.405 -16.915 1.00 95.38 162 HIS A N 1
ATOM 1303 C CA . HIS A 1 162 ? 13.265 -7.483 -17.950 1.00 95.38 162 HIS A CA 1
ATOM 1304 C C . HIS A 1 162 ? 12.937 -6.111 -17.363 1.00 95.38 162 HIS A C 1
ATOM 1306 O O . HIS A 1 162 ? 12.626 -5.980 -16.176 1.00 95.38 162 HIS A O 1
ATOM 1312 N N . ILE A 1 163 ? 12.996 -5.082 -18.210 1.00 96.00 163 ILE A N 1
ATOM 1313 C CA . ILE A 1 163 ? 12.488 -3.756 -17.858 1.00 96.00 163 ILE A CA 1
ATOM 1314 C C . ILE A 1 163 ? 10.961 -3.813 -17.874 1.00 96.00 163 ILE A C 1
ATOM 1316 O O . ILE A 1 163 ? 10.356 -4.327 -18.817 1.00 96.00 163 ILE A O 1
ATOM 1320 N N . ALA A 1 164 ? 10.331 -3.267 -16.846 1.00 97.31 164 ALA A N 1
ATOM 1321 C CA . ALA A 1 164 ? 8.887 -3.200 -16.718 1.00 97.31 164 ALA A CA 1
ATOM 1322 C C . ALA A 1 164 ? 8.440 -1.817 -16.239 1.00 97.31 164 ALA A C 1
ATOM 1324 O O . ALA A 1 164 ? 9.196 -1.091 -15.598 1.00 97.31 164 ALA A O 1
ATOM 1325 N N . VAL A 1 165 ? 7.201 -1.457 -16.553 1.00 97.31 165 VAL A N 1
ATOM 1326 C CA . VAL A 1 165 ? 6.549 -0.250 -16.053 1.00 97.31 165 VAL A CA 1
ATOM 1327 C C . VAL A 1 165 ? 5.770 -0.602 -14.797 1.00 97.31 165 VAL A C 1
ATOM 1329 O O . VAL A 1 165 ? 4.939 -1.512 -14.801 1.00 97.31 165 VAL A O 1
ATOM 1332 N N . PHE A 1 166 ? 6.003 0.166 -13.743 1.00 97.56 166 PHE A N 1
ATOM 1333 C CA . PHE A 1 166 ? 5.290 0.093 -12.482 1.00 97.56 166 PHE A CA 1
ATOM 1334 C C . PHE A 1 166 ? 4.520 1.387 -12.234 1.00 97.56 166 PHE A C 1
ATOM 1336 O O . PHE A 1 166 ? 4.963 2.475 -12.607 1.00 97.56 166 PHE A O 1
ATOM 1343 N N . ARG A 1 167 ? 3.367 1.265 -11.579 1.00 96.06 167 ARG A N 1
ATOM 1344 C CA . ARG A 1 167 ? 2.657 2.378 -10.953 1.00 96.06 167 ARG A CA 1
ATOM 1345 C C . ARG A 1 167 ? 2.972 2.354 -9.459 1.00 96.06 167 ARG A C 1
ATOM 1347 O O . ARG A 1 167 ? 2.748 1.340 -8.800 1.00 96.06 167 ARG A O 1
ATOM 1354 N N . GLY A 1 168 ? 3.511 3.449 -8.936 1.00 93.88 168 GLY A N 1
ATOM 1355 C CA . GLY A 1 168 ? 4.200 3.448 -7.644 1.00 93.88 168 GLY A CA 1
ATOM 1356 C C . GLY A 1 168 ? 5.630 2.894 -7.729 1.00 93.88 168 GLY A C 1
ATOM 1357 O O . GLY A 1 168 ? 6.078 2.422 -8.773 1.00 93.88 168 GLY A O 1
ATOM 1358 N N . VAL A 1 169 ? 6.367 2.999 -6.622 1.00 93.81 169 VAL A N 1
ATOM 1359 C CA . VAL A 1 169 ? 7.809 2.709 -6.575 1.00 93.81 169 VAL A CA 1
ATOM 1360 C C . VAL A 1 169 ? 8.053 1.190 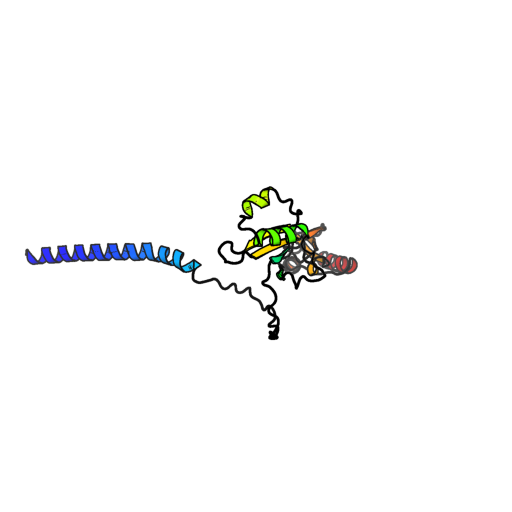-6.562 1.00 93.81 169 VAL A C 1
ATOM 1362 O O . VAL A 1 169 ? 7.516 0.516 -5.682 1.00 93.81 169 VAL A O 1
ATOM 1365 N N . PRO A 1 170 ? 8.833 0.622 -7.500 1.00 93.81 170 PRO A N 1
ATOM 1366 C CA . PRO A 1 170 ? 9.220 -0.788 -7.457 1.00 93.81 170 PRO A CA 1
ATOM 1367 C C . PRO A 1 170 ? 10.186 -1.076 -6.286 1.00 93.81 170 PRO A C 1
ATOM 1369 O O . PRO A 1 170 ? 10.913 -0.175 -5.867 1.00 93.81 170 PRO A O 1
ATOM 1372 N N . PRO A 1 171 ? 10.242 -2.324 -5.778 1.00 91.56 171 PRO A N 1
ATOM 1373 C CA . PRO A 1 171 ? 9.525 -3.514 -6.251 1.00 91.56 171 PRO A CA 1
ATOM 1374 C C . PRO A 1 171 ? 8.078 -3.639 -5.748 1.00 91.56 171 PRO A C 1
ATOM 1376 O O . PRO A 1 171 ? 7.372 -4.543 -6.185 1.00 91.56 171 PRO A O 1
ATOM 1379 N N . GLU A 1 172 ? 7.630 -2.783 -4.827 1.00 92.50 172 GLU A N 1
ATOM 1380 C CA . GLU A 1 172 ? 6.279 -2.863 -4.257 1.00 92.50 172 GLU A CA 1
ATOM 1381 C C . GLU A 1 172 ? 5.186 -2.357 -5.202 1.00 92.50 172 GLU A C 1
ATOM 1383 O O . GLU A 1 172 ? 4.036 -2.770 -5.066 1.00 92.50 172 GLU A O 1
ATOM 1388 N N . GLY A 1 173 ? 5.542 -1.478 -6.141 1.00 93.38 173 GLY A N 1
ATOM 1389 C CA . GLY A 1 173 ? 4.630 -0.879 -7.107 1.00 93.38 173 GLY A CA 1
ATOM 1390 C C . GLY A 1 173 ? 3.801 -1.901 -7.887 1.00 93.38 173 GLY A C 1
ATOM 1391 O O . GLY A 1 173 ? 4.173 -3.061 -8.077 1.00 93.38 173 GLY A O 1
ATOM 1392 N N . GLN A 1 174 ? 2.660 -1.449 -8.395 1.00 96.31 174 GLN A N 1
ATOM 1393 C CA . GLN A 1 174 ? 1.789 -2.270 -9.220 1.00 96.31 174 GLN A CA 1
ATOM 1394 C C . GLN A 1 174 ? 2.413 -2.434 -10.605 1.00 96.31 174 GLN A C 1
ATOM 1396 O O . GLN A 1 174 ? 2.637 -1.449 -11.307 1.00 96.31 174 GLN A O 1
ATOM 1401 N N . LEU A 1 175 ? 2.671 -3.672 -11.019 1.00 96.56 175 LEU A N 1
ATOM 1402 C CA . LEU A 1 175 ? 3.152 -3.970 -12.365 1.00 96.56 175 LEU A CA 1
ATOM 1403 C C . LEU A 1 175 ? 2.082 -3.608 -13.408 1.00 96.56 175 LEU A C 1
ATOM 1405 O O . LEU A 1 175 ? 0.963 -4.116 -13.349 1.00 96.56 175 LEU A O 1
ATOM 1409 N N . VAL A 1 176 ? 2.436 -2.748 -14.364 1.00 96.44 176 VAL A N 1
ATOM 1410 C CA . VAL A 1 176 ? 1.538 -2.265 -15.428 1.00 96.44 176 VAL A CA 1
ATOM 1411 C C . VAL A 1 176 ? 1.860 -2.926 -16.765 1.00 96.44 176 VAL A C 1
ATOM 1413 O O . VAL A 1 176 ? 0.960 -3.394 -17.456 1.00 96.44 176 VAL A O 1
ATOM 1416 N N . GLU A 1 177 ? 3.139 -2.962 -17.134 1.00 96.81 177 GLU A N 1
ATOM 1417 C CA . GLU A 1 177 ? 3.605 -3.426 -18.444 1.00 96.81 177 GLU A CA 1
ATOM 1418 C C . GLU A 1 177 ? 4.967 -4.111 -18.293 1.00 96.81 177 GLU A C 1
ATOM 1420 O O . GLU A 1 177 ? 5.814 -3.634 -17.544 1.00 96.81 177 GLU A O 1
ATOM 1425 N N . ILE A 1 178 ? 5.205 -5.207 -19.013 1.00 97.00 178 ILE A N 1
ATOM 1426 C CA . ILE A 1 178 ? 6.526 -5.844 -19.111 1.00 97.00 178 ILE A CA 1
ATOM 1427 C C . ILE A 1 178 ? 7.043 -5.612 -20.528 1.00 97.00 178 ILE A C 1
ATOM 1429 O O . ILE A 1 178 ? 6.335 -5.899 -21.492 1.00 97.00 178 ILE A O 1
ATOM 1433 N N . THR A 1 179 ? 8.272 -5.118 -20.660 1.00 94.38 179 THR A N 1
ATOM 1434 C CA . THR A 1 179 ? 8.923 -4.951 -21.965 1.00 94.38 179 THR A CA 1
ATOM 1435 C C . THR A 1 179 ? 9.746 -6.189 -22.330 1.00 94.38 179 THR A C 1
ATOM 1437 O O . THR A 1 179 ? 10.140 -6.974 -21.470 1.00 94.38 179 THR A O 1
ATOM 1440 N N . GLU A 1 180 ? 10.071 -6.350 -23.612 1.00 93.31 180 GLU A N 1
ATOM 1441 C CA . GLU A 1 180 ? 10.946 -7.436 -24.089 1.00 93.31 180 GLU A CA 1
ATOM 1442 C C . GLU A 1 180 ? 12.443 -7.167 -23.829 1.00 93.31 180 GLU A C 1
ATOM 1444 O O . GLU A 1 180 ? 13.300 -7.999 -24.135 1.00 93.31 180 GLU A O 1
ATOM 1449 N N . ILE A 1 181 ? 12.786 -6.002 -23.270 1.00 92.38 181 ILE A N 1
ATOM 1450 C CA . ILE A 1 181 ? 14.170 -5.562 -23.090 1.00 92.38 181 ILE A CA 1
ATOM 1451 C C . ILE A 1 181 ? 14.750 -6.212 -21.835 1.00 92.38 181 ILE A C 1
ATOM 1453 O O . ILE A 1 181 ? 14.279 -5.978 -20.720 1.00 92.38 181 ILE A O 1
ATOM 1457 N N . LYS A 1 182 ? 15.812 -7.003 -22.017 1.00 92.56 182 LYS A N 1
ATOM 1458 C CA . LYS A 1 182 ? 16.587 -7.575 -20.912 1.00 92.56 182 LYS A CA 1
ATOM 1459 C C . LYS A 1 182 ? 17.532 -6.550 -20.308 1.00 92.56 182 LYS A C 1
ATOM 1461 O O . LYS A 1 182 ? 18.206 -5.816 -21.030 1.00 92.56 182 LYS A O 1
ATOM 1466 N N . VAL A 1 183 ? 17.619 -6.556 -18.985 1.00 90.00 183 VAL A N 1
ATOM 1467 C CA . VAL A 1 183 ? 18.453 -5.615 -18.236 1.00 90.00 183 VAL A CA 1
ATOM 1468 C C . VAL A 1 183 ? 19.922 -6.025 -18.290 1.00 90.00 183 VAL A C 1
ATOM 1470 O O . VAL A 1 183 ? 20.269 -7.187 -18.072 1.00 90.00 183 VAL A O 1
ATOM 1473 N N . LYS A 1 184 ? 20.795 -5.058 -18.585 1.00 89.88 184 LYS A N 1
ATOM 1474 C CA . LYS A 1 184 ? 22.248 -5.206 -18.456 1.00 89.88 184 LYS A CA 1
ATOM 1475 C C . LYS A 1 184 ? 22.634 -5.048 -16.984 1.00 89.88 184 LYS A C 1
ATOM 1477 O O . LYS A 1 184 ? 22.052 -4.232 -16.277 1.00 89.88 184 LYS A O 1
ATOM 1482 N N . GLU A 1 185 ? 23.662 -5.765 -16.531 1.00 86.81 185 GLU A N 1
ATOM 1483 C CA . GLU A 1 185 ? 24.069 -5.755 -15.112 1.00 86.81 185 GLU A CA 1
ATOM 1484 C C . GLU A 1 185 ? 24.410 -4.346 -14.589 1.00 86.81 185 GLU A C 1
ATOM 1486 O O . GLU A 1 185 ? 24.160 -4.036 -13.430 1.00 86.81 185 GLU A O 1
ATOM 1491 N N . ILE A 1 186 ? 24.924 -3.472 -15.463 1.00 88.06 186 ILE A N 1
ATOM 1492 C CA . ILE A 1 186 ? 25.278 -2.083 -15.129 1.00 88.06 186 ILE A CA 1
ATOM 1493 C C . ILE A 1 186 ? 24.067 -1.210 -14.765 1.00 88.06 186 ILE A C 1
ATOM 1495 O O . ILE A 1 186 ? 24.211 -0.276 -13.982 1.00 88.06 186 ILE A O 1
ATOM 1499 N N . ASP A 1 187 ? 22.887 -1.528 -15.298 1.00 90.12 187 ASP A N 1
ATOM 1500 C CA . ASP A 1 187 ? 21.666 -0.728 -15.142 1.00 90.12 187 ASP A CA 1
ATOM 1501 C C . ASP A 1 187 ? 20.719 -1.317 -14.090 1.00 90.12 187 ASP A C 1
ATOM 1503 O O . ASP A 1 187 ? 19.698 -0.721 -13.736 1.00 90.12 187 ASP A O 1
ATOM 1507 N N . ARG A 1 188 ? 21.059 -2.502 -13.570 1.00 92.31 188 ARG A N 1
ATOM 1508 C CA . ARG A 1 188 ? 20.208 -3.278 -12.671 1.00 92.31 188 ARG A CA 1
ATOM 1509 C C . ARG A 1 188 ? 19.899 -2.533 -11.380 1.00 92.31 188 ARG A C 1
ATOM 1511 O O . ARG A 1 188 ? 18.734 -2.413 -11.022 1.00 92.31 188 ARG A O 1
ATOM 1518 N N . GLU A 1 189 ? 20.917 -1.969 -10.732 1.00 93.31 189 GLU A N 1
ATOM 1519 C CA . GLU A 1 189 ? 20.751 -1.240 -9.466 1.00 93.31 189 GLU A CA 1
ATOM 1520 C C . GLU A 1 189 ? 19.824 -0.020 -9.621 1.00 93.31 189 GLU A C 1
ATOM 1522 O O . GLU A 1 189 ? 19.048 0.303 -8.720 1.00 93.31 189 GLU A O 1
ATOM 1527 N N . LEU A 1 190 ? 19.883 0.659 -10.772 1.00 93.75 190 LEU A N 1
ATOM 1528 C CA . LEU A 1 190 ? 19.027 1.810 -11.057 1.00 93.75 190 LEU A CA 1
ATOM 1529 C C . LEU A 1 190 ? 17.561 1.382 -11.202 1.00 93.75 190 LEU A C 1
ATOM 1531 O O . LEU A 1 190 ? 16.675 2.008 -10.624 1.00 93.75 190 LEU A O 1
ATOM 1535 N N . LEU A 1 191 ? 17.310 0.302 -11.944 1.00 94.50 191 LEU A N 1
ATOM 1536 C CA . LEU A 1 191 ? 15.965 -0.226 -12.179 1.00 94.50 191 LEU A CA 1
ATOM 1537 C C . LEU A 1 191 ? 15.376 -0.926 -10.945 1.00 94.50 191 LEU A C 1
ATOM 1539 O O . LEU A 1 191 ? 14.164 -0.919 -10.765 1.00 94.50 191 LEU A O 1
ATOM 1543 N N . GLU A 1 192 ? 16.200 -1.481 -10.059 1.00 93.88 192 GLU A N 1
ATOM 1544 C CA . GLU A 1 192 ? 15.739 -1.994 -8.761 1.00 93.88 192 GLU A CA 1
ATOM 1545 C C . GLU A 1 192 ? 15.214 -0.876 -7.852 1.00 93.88 192 GLU A C 1
ATOM 1547 O O . GLU A 1 192 ? 14.242 -1.082 -7.131 1.00 93.88 192 GLU A O 1
ATOM 1552 N N . LYS A 1 193 ? 15.821 0.318 -7.910 1.00 93.19 193 LYS A N 1
ATOM 1553 C CA . LYS A 1 193 ? 15.351 1.508 -7.175 1.00 93.19 193 LYS A CA 1
ATOM 1554 C C . LYS A 1 193 ? 14.157 2.196 -7.845 1.00 93.19 193 LYS A C 1
ATOM 1556 O O . LYS A 1 193 ? 13.458 2.970 -7.195 1.00 93.19 193 LYS A O 1
ATOM 1561 N N . GLY A 1 194 ? 13.937 1.918 -9.128 1.00 94.88 194 GLY A N 1
ATOM 1562 C CA . GLY A 1 194 ? 12.913 2.542 -9.951 1.00 94.88 194 GLY A CA 1
ATOM 1563 C C . GLY A 1 194 ? 13.360 3.881 -10.534 1.00 94.88 194 GLY A C 1
ATOM 1564 O O . GLY A 1 194 ? 13.801 4.782 -9.821 1.00 94.88 194 GLY A O 1
ATOM 1565 N N . LEU A 1 195 ? 13.191 4.038 -11.845 1.00 95.69 195 LEU A N 1
ATOM 1566 C CA . LEU A 1 195 ? 13.463 5.282 -12.560 1.00 95.69 195 LEU A CA 1
ATOM 1567 C C . LEU A 1 195 ? 12.136 5.989 -12.883 1.00 95.69 195 LEU A C 1
ATOM 1569 O O . LEU A 1 195 ? 11.391 5.481 -13.725 1.00 95.69 195 LEU A O 1
ATOM 1573 N N . PRO A 1 196 ? 11.807 7.120 -12.228 1.00 96.38 196 PRO A N 1
ATOM 1574 C CA . PRO A 1 196 ? 10.556 7.828 -12.483 1.00 96.38 196 PRO A CA 1
ATOM 1575 C C . PRO A 1 196 ? 10.522 8.420 -13.892 1.00 96.38 196 PRO A C 1
ATOM 1577 O O . PRO A 1 196 ? 11.544 8.883 -14.405 1.00 96.38 196 PRO A O 1
ATOM 1580 N N . PHE A 1 197 ? 9.336 8.452 -14.492 1.00 95.56 197 PHE A N 1
ATOM 1581 C CA . PHE A 1 197 ? 9.088 9.174 -15.735 1.00 95.56 197 PHE A CA 1
ATOM 1582 C C . PHE A 1 197 ? 7.675 9.761 -15.752 1.00 95.56 197 PHE A C 1
ATOM 1584 O O . PHE A 1 197 ? 6.742 9.166 -15.216 1.00 95.56 197 PHE A O 1
ATOM 1591 N N . ASP A 1 198 ? 7.529 10.909 -16.411 1.00 93.56 198 ASP A N 1
ATOM 1592 C CA . ASP A 1 198 ? 6.275 11.670 -16.455 1.00 93.56 198 ASP A CA 1
ATOM 1593 C C . ASP A 1 198 ? 5.594 11.600 -17.833 1.00 93.56 198 ASP A C 1
ATOM 1595 O O . ASP A 1 198 ? 4.447 12.016 -17.995 1.00 93.56 198 ASP A O 1
ATOM 1599 N N . SER A 1 199 ? 6.295 11.101 -18.860 1.00 94.94 199 SER A N 1
ATOM 1600 C CA . SER A 1 199 ? 5.771 11.023 -20.225 1.00 94.94 199 SER A CA 1
ATOM 1601 C C . SER A 1 199 ? 6.249 9.795 -20.998 1.00 94.94 199 SER A C 1
ATOM 1603 O O . SER A 1 199 ? 7.320 9.237 -20.755 1.00 94.94 199 SER A O 1
ATOM 1605 N N . GLU A 1 200 ? 5.468 9.412 -22.008 1.00 93.94 200 GLU A N 1
ATOM 1606 C CA . GLU A 1 200 ? 5.824 8.344 -22.950 1.00 93.94 200 GLU A CA 1
ATOM 1607 C C . GLU A 1 200 ? 7.109 8.647 -23.736 1.00 93.94 200 GLU A C 1
ATOM 1609 O O . GLU A 1 200 ? 7.841 7.733 -24.108 1.00 93.94 200 GLU A O 1
ATOM 1614 N N . GLU A 1 201 ? 7.410 9.923 -23.981 1.00 95.38 201 GLU A N 1
ATOM 1615 C CA . GLU A 1 201 ? 8.645 10.349 -24.648 1.00 95.38 201 GLU A CA 1
ATOM 1616 C C . GLU A 1 201 ? 9.862 10.110 -23.749 1.00 95.38 201 GLU A C 1
ATOM 1618 O O . GLU A 1 201 ? 10.859 9.539 -24.193 1.00 95.38 201 GLU A O 1
ATOM 1623 N N . GLN A 1 202 ? 9.754 10.462 -22.464 1.00 95.44 202 GLN A N 1
ATOM 1624 C CA . GLN A 1 202 ? 10.795 10.204 -21.472 1.00 95.44 202 GLN A CA 1
ATOM 1625 C C . GLN A 1 202 ? 10.993 8.698 -21.254 1.00 95.44 202 GLN A C 1
ATOM 1627 O O . GLN A 1 202 ? 12.133 8.233 -21.206 1.00 95.44 202 GLN A O 1
ATOM 1632 N N . LYS A 1 203 ? 9.897 7.924 -21.215 1.00 95.62 203 LYS A N 1
ATOM 1633 C CA . LYS A 1 203 ? 9.941 6.456 -21.181 1.00 95.62 203 LYS A CA 1
ATOM 1634 C C . LYS A 1 203 ? 10.769 5.904 -22.342 1.00 95.62 203 LYS A C 1
ATOM 1636 O O . LYS A 1 203 ? 11.691 5.126 -22.112 1.00 95.62 203 LYS A O 1
ATOM 1641 N N . ARG A 1 204 ? 10.483 6.325 -23.582 1.00 94.31 204 ARG A N 1
ATOM 1642 C CA . ARG A 1 204 ? 11.231 5.878 -24.773 1.00 94.31 204 ARG A CA 1
ATOM 1643 C C . ARG A 1 204 ? 12.707 6.246 -24.700 1.00 94.31 204 ARG A C 1
ATOM 1645 O O . ARG A 1 204 ? 13.537 5.382 -24.945 1.00 94.31 204 ARG A O 1
ATOM 1652 N N . MET A 1 205 ? 13.029 7.477 -24.303 1.00 94.06 205 MET A N 1
ATOM 1653 C CA . MET A 1 205 ? 14.416 7.929 -24.155 1.00 94.06 205 MET A CA 1
ATOM 1654 C C . MET A 1 205 ? 15.211 7.041 -23.182 1.00 94.06 205 MET A C 1
ATOM 1656 O O . MET A 1 205 ? 16.356 6.673 -23.456 1.00 94.06 205 MET A O 1
ATOM 1660 N N . TYR A 1 206 ? 14.605 6.653 -22.057 1.00 94.00 206 TYR A N 1
ATOM 1661 C CA . TYR A 1 206 ? 15.235 5.729 -21.116 1.00 94.00 206 TYR A CA 1
ATOM 1662 C C . TYR A 1 206 ? 15.396 4.327 -21.701 1.00 94.00 206 TYR A C 1
ATOM 1664 O O . TYR A 1 206 ? 16.487 3.766 -21.629 1.00 94.00 206 TYR A O 1
ATOM 1672 N N . LEU A 1 207 ? 14.360 3.780 -22.340 1.00 92.62 207 LEU A N 1
ATOM 1673 C CA . LEU A 1 207 ? 14.447 2.463 -22.976 1.00 92.62 207 LEU A CA 1
ATOM 1674 C C . LEU A 1 207 ? 15.533 2.414 -24.064 1.00 92.62 207 LEU A C 1
ATOM 1676 O O . LEU A 1 207 ? 16.314 1.467 -24.089 1.00 92.62 207 LEU A O 1
ATOM 1680 N N . GLU A 1 208 ? 15.648 3.452 -24.897 1.00 91.25 208 GLU A N 1
ATOM 1681 C CA . GLU A 1 208 ? 16.703 3.573 -25.913 1.00 91.25 208 GLU A CA 1
ATOM 1682 C C . GLU A 1 208 ? 18.104 3.547 -25.287 1.00 91.25 208 GLU A C 1
ATOM 1684 O O . GLU A 1 208 ? 19.000 2.865 -25.797 1.00 91.25 208 GLU A O 1
ATOM 1689 N N . THR A 1 209 ? 18.271 4.219 -24.143 1.00 89.94 209 THR A N 1
ATOM 1690 C CA . THR A 1 209 ? 19.530 4.251 -23.382 1.00 89.94 209 THR A CA 1
ATOM 1691 C C . THR A 1 209 ? 19.925 2.857 -22.892 1.00 89.94 209 THR A C 1
ATOM 1693 O O . THR A 1 209 ? 21.087 2.482 -23.004 1.00 89.94 209 THR A O 1
ATOM 1696 N N . PHE A 1 210 ? 18.968 2.058 -22.414 1.00 87.00 210 PHE A N 1
ATOM 1697 C CA . PHE A 1 210 ? 19.235 0.694 -21.940 1.00 87.00 210 PHE A CA 1
ATOM 1698 C C . PHE A 1 210 ? 19.478 -0.307 -23.081 1.00 87.00 210 PHE A C 1
ATOM 1700 O O . PHE A 1 210 ? 20.185 -1.304 -22.908 1.00 87.00 210 PHE A O 1
ATOM 1707 N N . THR A 1 211 ? 18.916 -0.047 -24.265 1.00 84.19 211 THR A N 1
ATOM 1708 C CA . THR A 1 211 ? 19.114 -0.900 -25.448 1.00 84.19 211 THR A CA 1
ATOM 1709 C C . THR A 1 211 ? 20.389 -0.607 -26.241 1.00 84.19 211 THR A C 1
ATOM 1711 O O . THR A 1 211 ? 20.872 -1.510 -26.925 1.00 84.19 211 THR A O 1
ATOM 1714 N N . SER A 1 212 ? 20.944 0.608 -26.143 1.00 69.88 212 SER A N 1
ATOM 1715 C CA . SER A 1 212 ? 22.180 1.032 -26.833 1.00 69.88 212 SER A CA 1
ATOM 1716 C C . SER A 1 212 ? 23.425 0.400 -26.216 1.00 69.88 212 SER A C 1
ATOM 1718 O O . SER A 1 212 ? 24.288 -0.100 -26.967 1.00 69.88 212 SER A O 1
#

Secondary structure (DSSP, 8-state):
-HHHHHHHHHHHHHHHHHHHHHHHHHHHHHHHHHHHGGGS----TT----------S--------EEEEEEESSSS-EEEEETT---TTSPPPPHHHHHHHHHHHTS---HHHHTTT----TTEEEEEE-TTSSSPEEEEEEEESS-HHHHT-EEEEEETTEEEEEESSTTTSEEEEEEEEEPPHHHHHHHHH-EEESSHHHHHHHHHHHH-

Radius of gyration: 30.11 Å; chains: 1; bounding box: 67×69×86 Å